Protein AF-A0A813IJ25-F1 (afdb_monomer_lite)

Sequence (208 aa):
DLLREAEMLPEKVEGEAGQATTTLLVCPHVEEWVDFDQFYIFFSEQLDAGNALVEQFGMKVVAFHPNYSLYGLSVQVGDRVAVAGPDGTTVPGTVIAEDAGINPEDGEPLIEVRFDDGEEFLVRYSSIMGSMQEGDERPNDGSSDSANLVSRAPRPTLHLLRIEDLDRAGAAGVLGAGPAVEAVLERNAERAAEIGFEGMEDILERCG

Secondary structure (DSSP, 8-state):
-HHHHHHHS-SSS-PPTT--SSEEEE-TT-SGGGSHHHHHHIIIIITGGGTTTHHHHSEEEEEEBTT----S--PPTT-EEEEE-TTS-EEEEEEEES---B-TTT--BEEEEEETTS-EEEEEGGGEEEE--TT-SS-B-STT-GGGGGGB-SS-EEEEEEHHHHHHHHHHTTTTSS--HHHHHHHHHHHHHHHHHHHHHHHHHHH-

pLDDT: mean 82.88, std 10.46, range [43.34, 96.56]

Radius of gyration: 19.41 Å; chains: 1; bounding box: 42×40×59 Å

Foldseek 3Di:
DVVVVLVQADLDPPDDVPGDNKDKDFDFPPPQQVDVLSVVCCCCQVCVVQCVCCPPRQKGKAKAAQQDFPQADPPDQQFWFWFQDPVRDTFIWGFHADAPDADPPRRAGWTWTQTPVRDIDTGGPSRTQATDDDPDPDHDSRSQQLLSVVRHDPGIMMMIDRNVVVVCQCCCCVVVNDNHPVVVSVVSSVVSNVCGPVNVVVVVVVVD

Structure (mmCIF, N/CA/C/O backbone):
data_AF-A0A813IJ25-F1
#
_entry.id   AF-A0A813IJ25-F1
#
loop_
_atom_site.group_PDB
_atom_site.id
_atom_site.type_symbol
_atom_site.label_atom_id
_atom_site.label_alt_id
_atom_site.label_comp_id
_atom_site.label_asym_id
_atom_site.label_entity_id
_atom_site.label_seq_id
_atom_site.pdbx_PDB_ins_code
_atom_site.Cartn_x
_atom_site.Cartn_y
_atom_site.Cartn_z
_atom_site.occupancy
_atom_site.B_iso_or_equiv
_atom_site.auth_seq_id
_atom_site.auth_comp_id
_atom_site.auth_asym_id
_atom_site.auth_atom_id
_atom_site.pdbx_PDB_model_num
ATOM 1 N N . ASP A 1 1 ? 10.426 -16.585 -6.057 1.00 84.06 1 ASP A N 1
ATOM 2 C CA . ASP A 1 1 ? 11.648 -16.158 -5.357 1.00 84.06 1 ASP A CA 1
ATOM 3 C C . ASP A 1 1 ? 11.874 -14.705 -5.733 1.00 84.06 1 ASP A C 1
ATOM 5 O O . ASP A 1 1 ? 12.069 -14.431 -6.909 1.00 84.06 1 ASP A O 1
ATOM 9 N N . LEU A 1 2 ? 11.709 -13.795 -4.773 1.00 88.94 2 LEU A N 1
ATOM 10 C CA . LEU A 1 2 ? 11.700 -12.349 -5.001 1.00 88.94 2 LEU A CA 1
ATOM 11 C C . LEU A 1 2 ? 13.057 -11.831 -5.502 1.00 88.94 2 LEU A C 1
ATOM 13 O O . LEU A 1 2 ? 13.101 -11.016 -6.419 1.00 88.94 2 LEU A O 1
ATOM 17 N N . LEU A 1 3 ? 14.157 -12.333 -4.931 1.00 91.81 3 LEU A N 1
ATOM 18 C CA . LEU A 1 3 ? 15.510 -11.884 -5.272 1.00 91.81 3 LEU A CA 1
ATOM 19 C C . LEU A 1 3 ? 15.872 -12.264 -6.703 1.00 91.81 3 LEU A C 1
ATOM 21 O O . LEU A 1 3 ? 16.361 -11.435 -7.462 1.00 91.81 3 LEU A O 1
ATOM 25 N N . ARG A 1 4 ? 15.537 -13.492 -7.103 1.00 93.06 4 ARG A N 1
ATOM 26 C CA . ARG A 1 4 ? 15.742 -13.954 -8.477 1.00 93.06 4 ARG A CA 1
ATOM 27 C C . ARG A 1 4 ? 15.025 -13.072 -9.501 1.00 93.06 4 ARG A C 1
ATOM 29 O O . ARG A 1 4 ? 15.549 -12.828 -10.581 1.00 93.06 4 ARG A O 1
ATOM 36 N N . GLU A 1 5 ? 13.817 -12.624 -9.185 1.00 93.50 5 GLU A N 1
ATOM 37 C CA . GLU A 1 5 ? 13.038 -11.745 -10.062 1.00 93.50 5 GLU A CA 1
ATOM 38 C C . GLU A 1 5 ? 13.680 -10.356 -10.166 1.00 93.50 5 GLU A C 1
ATOM 40 O O . GLU A 1 5 ? 13.769 -9.808 -11.263 1.00 93.50 5 GLU A O 1
ATOM 45 N N . ALA A 1 6 ? 14.227 -9.834 -9.064 1.00 93.75 6 ALA A N 1
ATOM 46 C CA . ALA A 1 6 ? 14.995 -8.592 -9.072 1.00 93.75 6 ALA A CA 1
ATOM 47 C C . ALA A 1 6 ? 16.285 -8.699 -9.910 1.00 93.75 6 ALA A C 1
ATOM 49 O O . ALA A 1 6 ? 16.587 -7.799 -10.693 1.00 93.75 6 ALA A O 1
ATOM 50 N N . GLU A 1 7 ? 17.011 -9.816 -9.802 1.00 93.75 7 GLU A N 1
ATOM 51 C CA . GLU A 1 7 ? 18.239 -10.092 -10.566 1.00 93.75 7 GLU A CA 1
ATOM 52 C C . GLU A 1 7 ? 18.009 -10.177 -12.084 1.00 93.75 7 GLU A C 1
ATOM 54 O O . GLU A 1 7 ? 18.915 -9.888 -12.864 1.00 93.75 7 GLU A O 1
ATOM 59 N N . MET A 1 8 ? 16.813 -10.586 -12.523 1.00 91.25 8 MET A N 1
ATOM 60 C CA . MET A 1 8 ? 16.487 -10.715 -13.949 1.00 91.25 8 MET A CA 1
ATOM 61 C C . MET A 1 8 ? 16.143 -9.380 -14.623 1.00 91.25 8 MET A C 1
ATOM 63 O O . MET A 1 8 ? 16.175 -9.295 -15.854 1.00 91.25 8 MET A O 1
ATOM 67 N N . LEU A 1 9 ? 15.801 -8.347 -13.851 1.00 91.62 9 LEU A N 1
ATOM 68 C CA . LEU A 1 9 ? 15.433 -7.041 -14.391 1.00 91.62 9 LEU A CA 1
ATOM 69 C C . LEU A 1 9 ? 16.682 -6.183 -14.674 1.00 91.62 9 LEU A C 1
ATOM 71 O O . LEU A 1 9 ? 17.629 -6.173 -13.887 1.00 91.62 9 LEU A O 1
ATOM 75 N N . PRO A 1 10 ? 16.685 -5.390 -15.760 1.00 87.69 10 PRO A N 1
ATOM 76 C CA . PRO A 1 10 ? 17.836 -4.575 -16.152 1.00 87.69 10 PRO A CA 1
ATOM 77 C C . PRO A 1 10 ? 18.141 -3.492 -15.119 1.00 87.69 10 PRO A C 1
ATOM 79 O O . PRO A 1 10 ? 17.229 -2.763 -14.747 1.00 87.69 10 PRO A O 1
ATOM 82 N N . GLU A 1 11 ? 19.403 -3.330 -14.706 1.00 82.75 11 GLU A N 1
ATOM 83 C CA . GLU A 1 11 ? 19.837 -2.347 -13.687 1.00 82.75 11 GLU A CA 1
ATOM 84 C C . GLU A 1 11 ? 19.397 -0.899 -13.966 1.00 82.75 11 GLU A C 1
ATOM 86 O O . GLU A 1 11 ? 19.300 -0.102 -13.038 1.00 82.75 11 GLU A O 1
ATOM 91 N N . LYS A 1 12 ? 19.128 -0.554 -15.230 1.00 76.19 12 LYS A N 1
ATOM 92 C CA . LYS A 1 12 ? 18.695 0.779 -15.656 1.00 76.19 12 LYS A CA 1
ATOM 93 C C . LYS A 1 12 ? 17.279 0.746 -16.207 1.00 76.19 12 LYS A C 1
ATOM 95 O O . LYS A 1 12 ? 16.862 -0.234 -16.820 1.00 76.19 12 LYS A O 1
ATOM 100 N N . VAL A 1 13 ? 16.590 1.874 -16.064 1.00 67.38 13 VAL A N 1
ATOM 101 C CA . VAL A 1 13 ? 15.245 2.088 -16.613 1.00 67.38 13 VAL A CA 1
ATOM 102 C C . VAL A 1 13 ? 15.206 1.995 -18.143 1.00 67.38 13 VAL A C 1
ATOM 104 O O . VAL A 1 13 ? 14.213 1.550 -18.714 1.00 67.38 13 VAL A O 1
ATOM 107 N N . GLU A 1 14 ? 16.280 2.396 -18.827 1.00 70.00 14 GLU A N 1
ATOM 108 C CA . GLU A 1 14 ? 16.394 2.280 -20.284 1.00 70.00 14 GLU A CA 1
ATOM 109 C C . GLU A 1 14 ? 16.690 0.826 -20.684 1.00 70.00 14 GLU A C 1
ATOM 111 O O . GLU A 1 14 ? 17.830 0.447 -20.953 1.00 70.00 14 GLU A O 1
ATOM 116 N N . GLY A 1 15 ? 15.645 -0.003 -20.674 1.00 66.31 15 GLY A N 1
ATOM 117 C CA . GLY A 1 15 ? 15.672 -1.354 -21.225 1.00 66.31 15 GLY A CA 1
ATOM 118 C C . GLY A 1 15 ? 15.580 -1.358 -22.752 1.00 66.31 15 GLY A C 1
ATOM 119 O O . GLY A 1 15 ? 15.129 -0.395 -23.381 1.00 66.31 15 GLY A O 1
ATOM 120 N N . GLU A 1 16 ? 15.979 -2.468 -23.369 1.00 77.25 16 GLU A N 1
ATOM 121 C CA . GLU A 1 16 ? 15.711 -2.685 -24.790 1.00 77.25 16 GLU A CA 1
ATOM 122 C C . GLU A 1 16 ? 14.197 -2.749 -25.048 1.00 77.25 16 GLU A C 1
ATOM 124 O O . GLU A 1 16 ? 13.409 -3.150 -24.188 1.00 77.25 16 GLU A O 1
ATOM 129 N N . ALA A 1 17 ? 13.758 -2.369 -26.249 1.00 78.00 17 ALA A N 1
ATOM 130 C CA . ALA A 1 17 ? 12.345 -2.449 -26.604 1.00 78.00 17 ALA A CA 1
ATOM 131 C C . ALA A 1 17 ? 11.825 -3.892 -26.439 1.00 78.00 17 ALA A C 1
ATOM 133 O O . ALA A 1 17 ? 12.308 -4.812 -27.096 1.00 78.00 17 ALA A O 1
ATOM 134 N N . GLY A 1 18 ? 10.820 -4.079 -25.578 1.00 80.25 18 GLY A N 1
ATOM 135 C CA . GLY A 1 18 ? 10.257 -5.394 -25.250 1.00 80.25 18 GLY A CA 1
ATOM 136 C C . GLY A 1 18 ? 10.888 -6.081 -24.034 1.00 80.25 18 GLY A C 1
ATOM 137 O O . GLY A 1 18 ? 10.416 -7.147 -23.643 1.00 80.25 18 GLY A O 1
ATOM 138 N N . GLN A 1 19 ? 11.904 -5.483 -23.411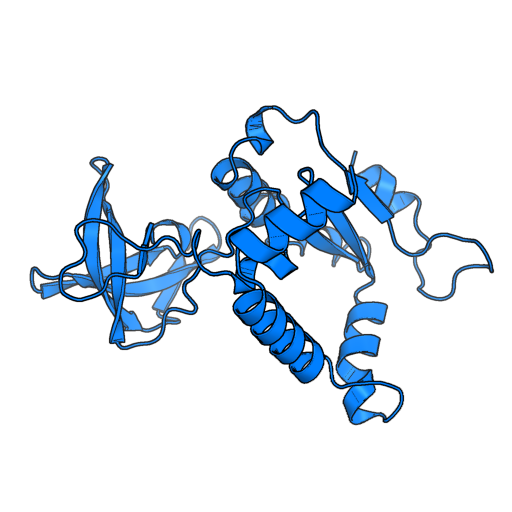 1.00 85.25 19 GLN A N 1
ATOM 139 C CA . GLN A 1 19 ? 12.446 -5.941 -22.137 1.00 85.25 19 GLN A CA 1
ATOM 140 C C . GLN A 1 19 ? 11.574 -5.446 -20.977 1.00 85.25 19 GLN A C 1
ATOM 142 O O . GLN A 1 19 ? 11.210 -4.273 -20.915 1.00 85.25 19 GLN A O 1
ATOM 147 N N . ALA A 1 20 ? 11.247 -6.340 -20.044 1.00 87.25 20 ALA A N 1
ATOM 148 C CA . ALA A 1 20 ? 10.555 -5.959 -18.819 1.00 87.25 20 ALA A CA 1
ATOM 149 C C . ALA A 1 20 ? 11.493 -5.148 -17.910 1.00 87.25 20 ALA A C 1
ATOM 151 O O . ALA A 1 20 ? 12.616 -5.573 -17.641 1.00 87.25 20 ALA A O 1
ATOM 152 N N . THR A 1 21 ? 11.029 -3.992 -17.437 1.00 88.94 21 THR A N 1
ATOM 153 C CA . THR A 1 21 ? 11.741 -3.130 -16.472 1.00 88.94 21 THR A CA 1
ATOM 154 C C . THR A 1 21 ? 11.137 -3.195 -15.068 1.00 88.94 21 THR A C 1
ATOM 156 O O . THR A 1 21 ? 11.767 -2.764 -14.104 1.00 88.94 21 THR A O 1
ATOM 159 N N . THR A 1 22 ? 9.946 -3.784 -14.949 1.00 92.81 22 THR A N 1
ATOM 160 C CA . THR A 1 22 ? 9.232 -4.070 -13.703 1.00 92.81 22 THR A CA 1
ATOM 161 C C . THR A 1 22 ? 8.701 -5.501 -13.750 1.00 92.81 22 THR A C 1
ATOM 163 O O . THR A 1 22 ? 8.596 -6.102 -14.823 1.00 92.81 22 THR A O 1
ATOM 166 N N . THR A 1 23 ? 8.365 -6.069 -12.594 1.00 94.25 23 THR A N 1
ATOM 167 C CA . THR A 1 23 ? 7.724 -7.389 -12.528 1.00 94.25 23 THR A CA 1
ATOM 168 C C . THR A 1 23 ? 6.699 -7.438 -11.409 1.00 94.25 23 THR A C 1
ATOM 170 O O . THR A 1 23 ? 6.855 -6.785 -10.376 1.00 94.25 23 THR A O 1
ATOM 173 N N . LEU A 1 24 ? 5.643 -8.216 -11.628 1.00 94.56 24 LEU A N 1
ATOM 174 C CA . LEU A 1 24 ? 4.552 -8.410 -10.687 1.00 94.56 24 LEU A CA 1
ATOM 175 C C . LEU A 1 24 ? 4.483 -9.891 -10.318 1.00 94.56 24 LEU A C 1
ATOM 177 O O . LEU A 1 24 ? 4.300 -10.757 -11.173 1.00 94.56 24 LEU A O 1
ATOM 181 N N . LEU A 1 25 ? 4.626 -10.170 -9.027 1.00 95.19 25 LEU A N 1
ATOM 182 C CA . LEU A 1 25 ? 4.633 -11.506 -8.455 1.00 95.19 25 LEU A CA 1
ATOM 183 C C . LEU A 1 25 ? 3.314 -11.750 -7.742 1.00 95.19 25 LEU A C 1
ATOM 185 O O . LEU A 1 25 ? 3.053 -11.171 -6.691 1.00 95.19 25 LEU A O 1
ATOM 189 N N . VAL A 1 26 ? 2.490 -12.617 -8.326 1.00 95.62 26 VAL A N 1
ATOM 190 C CA . VAL A 1 26 ? 1.242 -13.075 -7.713 1.00 95.62 26 VAL A CA 1
ATOM 191 C C . VAL A 1 26 ? 1.548 -14.300 -6.857 1.00 95.62 26 VAL A C 1
ATOM 193 O O . VAL A 1 26 ? 2.076 -15.295 -7.357 1.00 95.62 26 VAL A O 1
ATOM 196 N N . CYS A 1 27 ? 1.178 -14.252 -5.581 1.00 94.69 27 CYS A N 1
ATOM 197 C CA . CYS A 1 27 ? 1.523 -15.257 -4.578 1.00 94.69 27 CYS A CA 1
ATOM 198 C C . CYS A 1 27 ? 0.267 -15.957 -4.022 1.00 94.69 27 CYS A C 1
ATOM 200 O O . CYS A 1 27 ? -0.033 -15.843 -2.837 1.00 94.69 27 CYS A O 1
ATOM 202 N N . PRO A 1 28 ? -0.497 -16.709 -4.843 1.00 93.75 28 PRO A N 1
ATOM 203 C CA . PRO A 1 28 ? -1.775 -17.294 -4.427 1.00 93.75 28 PRO A CA 1
ATOM 204 C C . PRO A 1 28 ? -1.641 -18.534 -3.530 1.00 93.75 28 PRO A C 1
ATOM 206 O O . PRO A 1 28 ? -2.661 -19.076 -3.107 1.00 93.75 28 PRO A O 1
ATOM 209 N N . HIS A 1 29 ? -0.417 -19.023 -3.318 1.00 93.69 29 HIS A N 1
ATOM 210 C CA . HIS A 1 29 ? -0.121 -20.302 -2.663 1.00 93.69 29 HIS A CA 1
ATOM 211 C C . HIS A 1 29 ? 0.747 -20.160 -1.409 1.00 93.69 29 HIS A C 1
ATOM 213 O O . HIS A 1 29 ? 1.232 -21.166 -0.902 1.00 93.69 29 HIS A O 1
ATOM 219 N N . VAL A 1 30 ? 0.960 -18.934 -0.927 1.00 93.81 30 VAL A N 1
ATOM 220 C CA . VAL A 1 30 ? 1.539 -18.714 0.401 1.00 93.81 30 VAL A CA 1
ATOM 221 C C . VAL A 1 30 ? 0.376 -18.770 1.385 1.00 93.81 30 VAL A C 1
ATOM 223 O O . VAL A 1 30 ? -0.479 -17.887 1.368 1.00 93.81 30 VAL A O 1
ATOM 226 N N . GLU A 1 31 ? 0.279 -19.862 2.142 1.00 91.94 31 GLU A N 1
ATOM 227 C CA . GLU A 1 31 ? -0.884 -20.170 2.986 1.00 91.94 31 GLU A CA 1
ATOM 228 C C . GLU A 1 31 ? -1.065 -19.120 4.088 1.00 91.94 31 GLU A C 1
ATOM 230 O O . GLU A 1 31 ? -2.181 -18.679 4.353 1.00 91.94 31 GLU A O 1
ATOM 235 N N . GLU A 1 32 ? 0.044 -18.644 4.646 1.00 87.88 32 GLU A N 1
ATOM 236 C CA . GLU A 1 32 ? 0.090 -17.610 5.675 1.00 87.88 32 GLU A CA 1
ATOM 237 C C . GLU A 1 32 ? -0.453 -16.270 5.166 1.00 87.88 32 GLU A C 1
ATOM 239 O O . GLU A 1 32 ? -1.071 -15.531 5.920 1.00 87.88 32 GLU A O 1
ATOM 244 N N . TRP A 1 33 ? -0.285 -15.970 3.875 1.00 91.88 33 TRP A N 1
ATOM 245 C CA . TRP A 1 33 ? -0.728 -14.710 3.266 1.00 91.88 33 TRP A CA 1
ATOM 246 C C . TRP A 1 33 ? -2.201 -14.723 2.855 1.00 91.88 33 TRP A C 1
ATOM 248 O O . TRP A 1 33 ? -2.639 -13.850 2.114 1.00 91.88 33 TRP A O 1
ATOM 258 N N . VAL A 1 34 ? -2.976 -15.725 3.274 1.00 87.81 34 VAL A N 1
ATOM 259 C CA . VAL A 1 34 ? -4.442 -15.611 3.268 1.00 87.81 34 VAL A CA 1
ATOM 260 C C . VAL A 1 34 ? -4.889 -14.612 4.340 1.00 87.81 34 VAL A C 1
ATOM 262 O O . VAL A 1 34 ? -5.865 -13.885 4.140 1.00 87.81 34 VAL A O 1
ATOM 265 N N . ASP A 1 35 ? -4.160 -14.573 5.456 1.00 80.88 35 ASP A N 1
ATOM 266 C CA . ASP A 1 35 ? -4.318 -13.582 6.509 1.00 80.88 35 ASP A CA 1
ATOM 267 C C . ASP A 1 35 ? -3.555 -12.303 6.129 1.00 80.88 35 ASP A C 1
ATOM 269 O O . ASP A 1 35 ? -2.362 -12.334 5.804 1.00 80.88 35 ASP A O 1
ATOM 273 N N . PHE A 1 36 ? -4.262 -11.172 6.149 1.00 82.38 36 PHE A N 1
ATOM 274 C CA . PHE A 1 36 ? -3.669 -9.888 5.806 1.00 82.38 36 PHE A CA 1
ATOM 275 C C . PHE A 1 36 ? -2.610 -9.460 6.820 1.00 82.38 36 PHE A C 1
ATOM 277 O O . PHE A 1 36 ? -1.577 -8.942 6.403 1.00 82.38 36 PHE A O 1
ATOM 284 N N . ASP A 1 37 ? -2.816 -9.715 8.112 1.00 77.81 37 ASP A N 1
ATOM 285 C CA . ASP A 1 37 ? -1.894 -9.263 9.155 1.00 77.81 37 ASP A CA 1
ATOM 286 C C . ASP A 1 37 ? -0.542 -9.971 9.003 1.00 77.81 37 ASP A C 1
ATOM 288 O O . ASP A 1 37 ? 0.516 -9.348 9.057 1.00 77.81 37 ASP A O 1
ATOM 292 N N . GLN A 1 38 ? -0.566 -11.270 8.695 1.00 80.19 38 GLN A N 1
ATOM 293 C CA . GLN A 1 38 ? 0.644 -12.050 8.417 1.00 80.19 38 GLN A CA 1
ATOM 294 C C . GLN A 1 38 ? 1.360 -11.579 7.146 1.00 80.19 38 GLN A C 1
ATOM 296 O O . GLN A 1 38 ? 2.590 -11.487 7.113 1.00 80.19 38 GLN A O 1
ATOM 301 N N . PHE A 1 39 ? 0.603 -11.262 6.091 1.00 86.06 39 PHE A N 1
ATOM 302 C CA . PHE A 1 39 ? 1.164 -10.672 4.877 1.00 86.06 39 PHE A CA 1
ATOM 303 C C . PHE A 1 39 ? 1.796 -9.301 5.152 1.00 86.06 39 PHE A C 1
ATOM 305 O O . PHE A 1 39 ? 2.889 -9.015 4.659 1.00 86.06 39 PHE A O 1
ATOM 312 N N . TYR A 1 40 ? 1.123 -8.463 5.941 1.00 81.38 40 TYR A N 1
ATOM 313 C CA . TYR A 1 40 ? 1.582 -7.125 6.276 1.00 81.38 40 TYR A CA 1
ATOM 314 C C . TYR A 1 40 ? 2.843 -7.164 7.135 1.00 81.38 40 TYR A C 1
ATOM 316 O O . TYR A 1 40 ? 3.798 -6.494 6.768 1.00 81.38 40 TYR A O 1
ATOM 324 N N . ILE A 1 41 ? 2.901 -8.007 8.174 1.00 78.12 41 ILE A N 1
ATOM 325 C CA . ILE A 1 41 ? 4.109 -8.230 8.993 1.00 78.12 41 ILE A CA 1
ATOM 326 C C . ILE A 1 41 ? 5.295 -8.612 8.104 1.00 78.12 41 ILE A C 1
ATOM 328 O O . ILE A 1 41 ? 6.375 -8.032 8.203 1.00 78.12 41 ILE A O 1
ATOM 332 N N . PHE A 1 42 ? 5.098 -9.551 7.173 1.00 86.81 42 PHE A N 1
ATOM 333 C CA . PHE A 1 42 ? 6.142 -9.901 6.213 1.00 86.81 42 PHE A CA 1
ATOM 334 C C . PHE A 1 42 ? 6.571 -8.690 5.369 1.00 86.81 42 PHE A C 1
ATOM 336 O O . PHE A 1 42 ? 7.764 -8.452 5.185 1.00 86.81 42 PHE A O 1
ATOM 343 N N . PHE A 1 43 ? 5.618 -7.920 4.844 1.00 85.69 43 PHE A N 1
ATOM 344 C CA . PHE A 1 43 ? 5.919 -6.748 4.028 1.00 85.69 43 PHE A CA 1
ATOM 345 C C . PHE A 1 43 ? 6.632 -5.638 4.819 1.00 85.69 43 PHE A C 1
ATOM 347 O O . PHE A 1 43 ? 7.586 -5.048 4.315 1.00 85.69 43 PHE A O 1
ATOM 354 N N . SER A 1 44 ? 6.197 -5.347 6.043 1.00 76.88 44 SER A N 1
ATOM 355 C CA . SER A 1 44 ? 6.769 -4.292 6.874 1.00 76.88 44 SER A CA 1
ATOM 356 C C . SER A 1 44 ? 8.139 -4.685 7.410 1.00 76.88 44 SER A C 1
ATOM 358 O O . SER A 1 44 ? 9.077 -3.914 7.255 1.00 76.88 44 SER A O 1
ATOM 360 N N . GLU A 1 45 ? 8.279 -5.882 7.978 1.00 80.50 45 GLU A N 1
ATOM 361 C CA . GLU A 1 45 ? 9.510 -6.298 8.656 1.00 80.50 45 GLU A CA 1
ATOM 362 C C . GLU A 1 45 ? 10.534 -6.872 7.675 1.00 80.50 45 GLU A C 1
ATOM 364 O O . GLU A 1 45 ? 11.678 -6.429 7.623 1.00 80.50 45 GLU A O 1
ATOM 369 N N . GLN A 1 46 ? 10.132 -7.845 6.854 1.00 86.25 46 GLN A N 1
ATOM 370 C CA . GLN A 1 46 ? 11.083 -8.580 6.011 1.00 86.25 46 GLN A CA 1
ATOM 371 C C . GLN A 1 46 ? 11.411 -7.846 4.717 1.00 86.25 46 GLN A C 1
ATOM 373 O O . GLN A 1 46 ? 12.493 -8.034 4.158 1.00 86.25 46 GLN A O 1
ATOM 378 N N . LEU A 1 47 ? 10.477 -7.034 4.218 1.00 86.94 47 LEU A N 1
ATOM 379 C CA . LEU A 1 47 ? 10.706 -6.194 3.047 1.00 86.94 47 LEU A CA 1
ATOM 380 C C . LEU A 1 47 ? 10.991 -4.734 3.404 1.00 86.94 47 LEU A C 1
ATOM 382 O O . LEU A 1 47 ? 11.101 -3.931 2.478 1.00 86.94 47 LEU A O 1
ATOM 386 N N . ASP A 1 48 ? 11.149 -4.401 4.689 1.00 80.75 48 ASP A N 1
ATOM 387 C CA . ASP A 1 48 ? 11.418 -3.041 5.177 1.00 80.75 48 ASP A CA 1
ATOM 388 C C . ASP A 1 48 ? 10.432 -2.018 4.587 1.00 80.75 48 ASP A C 1
ATOM 390 O O . ASP A 1 48 ? 10.802 -1.075 3.882 1.00 80.75 48 ASP A O 1
ATOM 394 N N . ALA A 1 49 ? 9.135 -2.306 4.733 1.00 78.62 49 ALA A N 1
ATOM 395 C CA . ALA A 1 49 ? 8.035 -1.559 4.113 1.00 78.62 49 ALA A CA 1
ATOM 396 C C . ALA A 1 49 ? 8.233 -1.308 2.598 1.00 78.62 49 ALA A C 1
ATOM 398 O O . ALA A 1 49 ? 7.862 -0.267 2.042 1.00 78.62 49 ALA A O 1
ATOM 399 N N . GLY A 1 50 ? 8.845 -2.280 1.920 1.00 84.75 50 GLY A N 1
ATOM 400 C CA . GLY A 1 50 ? 9.156 -2.257 0.497 1.00 84.75 50 GLY A CA 1
ATOM 401 C C . GLY A 1 50 ? 10.552 -1.746 0.127 1.00 84.75 50 GLY A C 1
ATOM 402 O O . GLY A 1 50 ? 10.868 -1.712 -1.065 1.00 84.75 50 GLY A O 1
ATOM 403 N N . ASN A 1 51 ? 11.391 -1.361 1.090 1.00 86.88 51 ASN A N 1
ATOM 404 C CA . ASN A 1 51 ? 12.721 -0.806 0.838 1.00 86.88 51 ASN A CA 1
ATOM 405 C C . ASN A 1 51 ? 13.853 -1.848 0.789 1.00 86.88 51 ASN A C 1
ATOM 407 O O . ASN A 1 51 ? 14.959 -1.513 0.370 1.00 86.88 51 ASN A O 1
ATOM 411 N N . ALA A 1 52 ? 13.599 -3.119 1.111 1.00 89.88 52 ALA A N 1
ATOM 412 C CA . ALA A 1 52 ? 14.647 -4.146 1.201 1.00 89.88 52 ALA A CA 1
ATOM 413 C C . ALA A 1 52 ? 15.484 -4.356 -0.083 1.00 89.88 52 ALA A C 1
ATOM 415 O O . ALA A 1 52 ? 16.587 -4.893 -0.020 1.00 89.88 52 ALA A O 1
ATOM 416 N N . LEU A 1 53 ? 14.986 -3.946 -1.258 1.00 94.69 53 LEU A N 1
ATOM 417 C CA . LEU A 1 53 ? 15.698 -4.054 -2.543 1.00 94.69 53 LEU A CA 1
ATOM 418 C C . LEU A 1 53 ? 16.268 -2.717 -3.048 1.00 94.69 53 LEU A C 1
ATOM 420 O O . LEU A 1 53 ? 16.846 -2.664 -4.138 1.00 94.69 53 LEU A O 1
ATOM 424 N N . VAL A 1 54 ? 16.125 -1.638 -2.276 1.00 92.50 54 VAL A N 1
ATOM 425 C CA . VAL A 1 54 ? 16.526 -0.281 -2.670 1.00 92.50 54 VAL A CA 1
ATOM 426 C C . VAL A 1 54 ? 18.037 -0.191 -2.828 1.00 92.50 54 VAL A C 1
ATOM 428 O O . VAL A 1 54 ? 18.513 0.226 -3.878 1.00 92.50 54 VAL A O 1
ATOM 431 N N . GLU A 1 55 ? 18.804 -0.608 -1.822 1.00 92.00 55 GLU A N 1
ATOM 432 C CA . GLU A 1 55 ? 20.260 -0.432 -1.840 1.00 92.00 55 GLU A CA 1
ATOM 433 C C . GLU A 1 55 ? 20.941 -1.317 -2.887 1.00 92.00 55 GLU A C 1
ATOM 435 O O . GLU A 1 55 ? 21.829 -0.866 -3.608 1.00 92.00 55 GLU A O 1
ATOM 440 N N . GLN A 1 56 ? 20.519 -2.580 -2.980 1.00 94.06 56 GLN A N 1
ATOM 441 C CA . GLN A 1 56 ? 21.162 -3.555 -3.857 1.00 94.06 56 GLN A CA 1
ATOM 442 C C . GLN A 1 56 ? 20.700 -3.432 -5.311 1.00 94.06 56 GLN A C 1
ATOM 444 O O . GLN A 1 56 ? 21.507 -3.596 -6.224 1.00 94.06 56 GLN A O 1
ATOM 449 N N . PHE A 1 57 ? 19.411 -3.173 -5.534 1.00 94.12 57 PHE A N 1
ATOM 450 C CA . PHE A 1 57 ? 18.823 -3.206 -6.869 1.00 94.12 57 PHE A CA 1
ATOM 451 C C . PHE A 1 57 ? 18.231 -1.864 -7.297 1.00 94.12 57 PHE A C 1
ATOM 453 O O . PHE A 1 57 ? 17.820 -1.752 -8.441 1.00 94.12 57 PHE A O 1
ATOM 460 N N . GLY A 1 58 ? 18.143 -0.834 -6.454 1.00 93.25 58 GLY A N 1
ATOM 461 C CA . GLY A 1 58 ? 17.442 0.405 -6.820 1.00 93.25 58 GLY A CA 1
ATOM 462 C C . GLY A 1 58 ? 15.949 0.178 -7.080 1.00 93.25 58 GLY A C 1
ATOM 463 O O . GLY A 1 58 ? 15.347 0.850 -7.925 1.00 93.25 58 GLY A O 1
ATOM 464 N N . MET A 1 59 ? 15.357 -0.816 -6.411 1.00 95.06 59 MET A N 1
ATOM 465 C CA . MET A 1 59 ? 13.952 -1.180 -6.564 1.00 95.06 59 MET A CA 1
ATOM 466 C C . MET A 1 59 ? 13.181 -1.007 -5.266 1.00 95.06 59 MET A C 1
ATOM 468 O O . MET A 1 59 ? 13.641 -1.413 -4.203 1.00 95.06 59 MET A O 1
ATOM 472 N N . LYS A 1 60 ? 11.959 -0.499 -5.389 1.00 93.31 60 LYS A N 1
ATOM 473 C CA . LYS A 1 60 ? 10.954 -0.521 -4.336 1.00 93.31 60 LYS A CA 1
ATOM 474 C C . LYS A 1 60 ? 9.970 -1.656 -4.588 1.00 93.31 60 LYS A C 1
ATOM 476 O O . LYS A 1 60 ? 9.526 -1.857 -5.721 1.00 93.31 60 LYS A O 1
ATOM 481 N N . VAL A 1 61 ? 9.611 -2.377 -3.533 1.00 93.25 61 VAL A N 1
ATOM 482 C CA . VAL A 1 61 ? 8.538 -3.371 -3.567 1.00 93.25 61 VAL A CA 1
ATOM 483 C C . VAL A 1 61 ? 7.236 -2.701 -3.138 1.00 93.25 61 VAL A C 1
ATOM 485 O O . VAL A 1 61 ? 7.154 -2.115 -2.064 1.00 93.25 61 VAL A O 1
ATOM 488 N N . VAL A 1 62 ? 6.210 -2.790 -3.976 1.00 92.19 62 VAL A N 1
ATOM 489 C CA . VAL A 1 62 ? 4.848 -2.335 -3.674 1.00 92.19 62 VAL A CA 1
ATOM 490 C C . VAL A 1 62 ? 3.958 -3.554 -3.485 1.00 92.19 62 VAL A C 1
ATOM 492 O O . VAL A 1 62 ? 3.995 -4.475 -4.297 1.00 92.19 62 VAL A O 1
ATOM 495 N N . ALA A 1 63 ? 3.164 -3.571 -2.421 1.00 91.19 63 ALA A N 1
ATOM 496 C CA . ALA A 1 63 ? 2.351 -4.718 -2.042 1.00 91.19 63 ALA A CA 1
ATOM 497 C C . ALA A 1 63 ? 0.852 -4.467 -2.243 1.00 91.19 63 ALA A C 1
ATOM 499 O O . ALA A 1 63 ? 0.364 -3.367 -2.004 1.00 91.19 63 ALA A O 1
ATOM 500 N N . PHE A 1 64 ? 0.132 -5.518 -2.635 1.00 93.38 64 PHE A N 1
ATOM 501 C CA . PHE A 1 64 ? -1.323 -5.553 -2.761 1.00 93.38 64 PHE A CA 1
ATOM 502 C C . PHE A 1 64 ? -1.859 -6.850 -2.153 1.00 93.38 64 PHE A C 1
ATOM 504 O O . PHE A 1 64 ? -1.207 -7.895 -2.219 1.00 93.38 64 PHE A O 1
ATOM 511 N N . HIS A 1 65 ? -3.068 -6.807 -1.603 1.00 92.06 65 HIS A N 1
ATOM 512 C CA . HIS A 1 65 ? -3.695 -7.955 -0.944 1.00 92.06 65 HIS A CA 1
ATOM 513 C C . HIS A 1 65 ? -5.222 -7.953 -1.162 1.00 92.06 65 HIS A C 1
ATOM 515 O O . HIS A 1 65 ? -5.798 -6.874 -1.286 1.00 92.06 65 HIS A O 1
ATOM 521 N N . PRO A 1 66 ? -5.927 -9.103 -1.198 1.00 88.88 66 PRO A N 1
ATOM 522 C CA . PRO A 1 66 ? -7.392 -9.125 -1.328 1.00 88.88 66 PRO A CA 1
ATOM 523 C C . PRO A 1 66 ? -8.103 -8.353 -0.223 1.00 88.88 66 PRO A C 1
ATOM 525 O O . PRO A 1 66 ? -9.051 -7.617 -0.473 1.00 88.88 66 PRO A O 1
ATOM 528 N N . ASN A 1 67 ? -7.573 -8.477 0.988 1.00 83.56 67 ASN A N 1
ATOM 529 C CA . ASN A 1 67 ? -8.044 -7.782 2.176 1.00 83.56 67 ASN A CA 1
ATOM 530 C C . ASN A 1 67 ? -7.102 -6.633 2.534 1.00 83.56 67 ASN A C 1
ATOM 532 O O . ASN A 1 67 ? -6.905 -6.380 3.714 1.00 83.56 67 ASN A O 1
ATOM 536 N N . TYR A 1 68 ? -6.440 -6.012 1.545 1.00 82.00 68 TYR A N 1
ATOM 537 C CA . TYR A 1 68 ? -5.556 -4.889 1.834 1.00 82.00 68 TYR A CA 1
ATOM 538 C C . TYR A 1 68 ? -6.358 -3.840 2.592 1.00 82.00 68 TYR A C 1
ATOM 540 O O . TYR A 1 68 ? -7.362 -3.315 2.094 1.00 82.00 68 TYR A O 1
ATOM 548 N N . SER A 1 69 ? -5.906 -3.607 3.808 1.00 72.06 69 SER A N 1
ATOM 549 C CA . SER A 1 69 ? -6.255 -2.479 4.629 1.00 72.06 69 SER A CA 1
ATOM 550 C C . SER A 1 69 ? -4.905 -1.852 4.883 1.00 72.06 69 SER A C 1
ATOM 552 O O . SER A 1 69 ? -4.100 -2.421 5.614 1.00 72.06 69 SER A O 1
ATOM 554 N N . LEU A 1 70 ? -4.590 -0.703 4.273 1.00 60.75 70 LEU A N 1
ATOM 555 C CA . LEU A 1 70 ? -3.605 0.127 4.959 1.00 60.75 70 LEU A CA 1
ATOM 556 C C . LEU A 1 70 ? -4.180 0.214 6.377 1.00 60.75 70 LEU A C 1
ATOM 558 O O . LEU A 1 70 ? -5.393 0.419 6.482 1.00 60.75 70 LEU A O 1
ATOM 562 N N . TYR A 1 71 ? -3.405 0.002 7.437 1.00 48.22 71 TYR A N 1
ATOM 563 C CA . TYR A 1 71 ? -3.867 0.336 8.783 1.00 48.22 71 TYR A CA 1
ATOM 564 C C . TYR A 1 71 ? -4.091 1.859 8.841 1.00 48.22 71 TYR A C 1
ATOM 566 O O . TYR A 1 71 ? -3.335 2.556 9.489 1.00 48.22 71 TYR A O 1
ATOM 574 N N . GLY A 1 72 ? -4.953 2.446 7.999 1.00 43.34 72 GLY A N 1
ATOM 575 C CA . GLY A 1 72 ? -6.270 2.961 8.358 1.00 43.34 72 GLY A CA 1
ATOM 576 C C . GLY A 1 72 ? -6.257 4.143 9.292 1.00 43.34 72 GLY A C 1
ATOM 577 O O . GLY A 1 72 ? -7.298 4.615 9.724 1.00 43.34 72 GLY A O 1
ATOM 578 N N . LEU A 1 73 ? -5.069 4.589 9.630 1.00 49.62 73 LEU A N 1
ATOM 579 C CA . LEU A 1 73 ? -4.792 5.563 10.626 1.00 49.62 73 LEU A CA 1
ATOM 580 C C . LEU A 1 73 ? -3.578 6.308 10.120 1.00 49.62 73 LEU A C 1
ATOM 582 O O . LEU A 1 73 ? -2.470 6.171 10.627 1.00 49.62 73 LEU A O 1
ATOM 586 N N . SER A 1 74 ? -3.782 7.211 9.168 1.00 54.06 74 SER A N 1
ATOM 587 C CA . SER A 1 74 ? -3.092 8.486 9.341 1.00 54.06 74 SER A CA 1
ATOM 588 C C . SER A 1 74 ? -3.575 9.045 10.683 1.00 54.06 74 SER A C 1
ATOM 590 O O . SER A 1 74 ? -4.539 9.803 10.719 1.00 54.06 74 SER A O 1
ATOM 592 N N . VAL A 1 75 ? -3.008 8.539 11.779 1.00 67.31 75 VAL A N 1
ATOM 593 C CA . VAL A 1 75 ? -3.361 8.937 13.127 1.00 67.31 75 VAL A CA 1
ATOM 594 C C . VAL A 1 75 ? -2.824 10.326 13.282 1.00 67.31 75 VAL A C 1
ATOM 596 O O . VAL A 1 75 ? -1.628 10.552 13.128 1.00 67.31 75 VAL A O 1
ATOM 599 N N . GLN A 1 76 ? -3.735 11.242 13.534 1.00 78.75 76 GLN A N 1
ATOM 600 C CA . GLN A 1 76 ? -3.421 12.617 13.824 1.00 78.75 76 GLN A CA 1
ATOM 601 C C . GLN A 1 76 ? -3.484 12.831 15.325 1.00 78.75 76 GLN A C 1
ATOM 603 O O . GLN A 1 76 ? -4.224 12.156 16.047 1.00 78.75 76 GLN A O 1
ATOM 608 N N . VAL A 1 77 ? -2.731 13.810 15.815 1.00 87.12 77 VAL A N 1
ATOM 609 C CA . VAL A 1 77 ? -2.926 14.294 17.183 1.00 87.12 77 VAL A CA 1
ATOM 610 C C . VAL A 1 77 ? -4.403 14.651 17.395 1.00 87.12 77 VAL A C 1
ATOM 612 O O . VAL A 1 77 ? -4.957 15.515 16.716 1.00 87.12 77 VAL A O 1
ATOM 615 N N . GLY A 1 78 ? -5.027 14.009 18.381 1.00 85.75 78 GLY A N 1
ATOM 616 C CA . GLY A 1 78 ? -6.447 14.132 18.704 1.00 85.75 78 GLY A CA 1
ATOM 617 C C . GLY A 1 78 ? -7.300 12.934 18.286 1.00 85.75 78 GLY A C 1
ATOM 618 O O . GLY A 1 78 ? -8.427 12.823 18.770 1.00 85.75 78 GLY A O 1
ATOM 619 N N . ASP A 1 79 ? -6.782 12.024 17.459 1.00 85.75 79 ASP A N 1
ATOM 620 C CA . ASP A 1 79 ? -7.525 10.839 17.041 1.00 85.75 79 ASP A CA 1
ATOM 621 C C . ASP A 1 79 ? -7.730 9.867 18.199 1.00 85.75 79 ASP A C 1
ATOM 623 O O . ASP A 1 79 ? -6.834 9.606 19.005 1.00 85.75 79 ASP A O 1
ATOM 627 N N . ARG A 1 80 ? -8.930 9.294 18.259 1.00 88.62 80 ARG A N 1
ATOM 628 C CA . ARG A 1 80 ? -9.277 8.213 19.180 1.00 88.62 80 ARG A CA 1
ATOM 629 C C . ARG A 1 80 ? -8.902 6.887 18.532 1.00 88.62 80 ARG A C 1
ATOM 631 O O . ARG A 1 80 ? -9.339 6.590 17.423 1.00 88.62 80 ARG A O 1
ATOM 638 N N . VAL A 1 81 ? -8.110 6.087 19.233 1.00 86.44 81 VAL A N 1
ATOM 639 C CA . VAL A 1 81 ? -7.563 4.819 18.749 1.00 86.44 81 VAL A CA 1
ATOM 640 C C . VAL A 1 81 ? -7.764 3.704 19.753 1.00 86.44 81 VAL A C 1
ATOM 642 O O . VAL A 1 81 ? -7.964 3.926 20.946 1.00 86.44 81 VAL A O 1
ATOM 645 N N . ALA A 1 82 ? -7.690 2.485 19.250 1.00 86.62 82 ALA A N 1
ATOM 646 C CA . ALA A 1 82 ? -7.784 1.265 20.016 1.00 86.62 82 ALA A CA 1
ATOM 647 C C . ALA A 1 82 ? -6.439 0.551 19.995 1.00 86.62 82 ALA A C 1
ATOM 649 O O . ALA A 1 82 ? -5.964 0.196 18.925 1.00 86.62 82 ALA A O 1
ATOM 650 N N . VAL A 1 83 ? -5.821 0.331 21.150 1.00 85.81 83 VAL A N 1
ATOM 651 C CA . VAL A 1 83 ? -4.482 -0.262 21.241 1.00 85.81 83 VAL A CA 1
ATOM 652 C C . VAL A 1 83 ? -4.569 -1.674 21.810 1.00 85.81 83 VAL A C 1
ATOM 654 O O . VAL A 1 83 ? -5.283 -1.915 22.784 1.00 85.81 83 VAL A O 1
ATOM 657 N N . ALA A 1 84 ? -3.847 -2.619 21.215 1.00 82.44 84 ALA A N 1
ATOM 658 C CA . ALA A 1 84 ? -3.689 -3.965 21.740 1.00 82.44 84 ALA A CA 1
ATOM 659 C C . ALA A 1 84 ? -2.876 -3.941 23.046 1.00 82.44 84 ALA 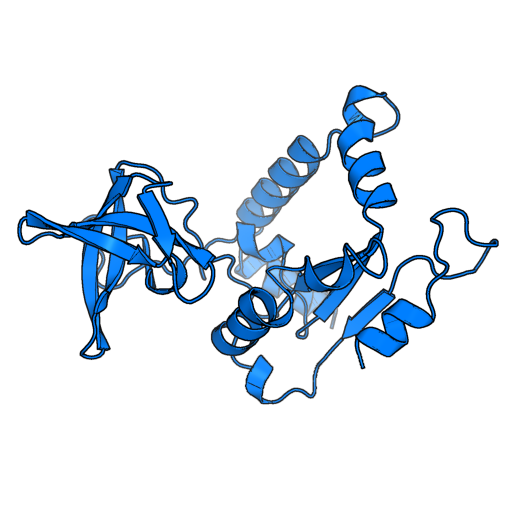A C 1
ATOM 661 O O . ALA A 1 84 ? -1.715 -3.539 23.076 1.00 82.44 84 ALA A O 1
ATOM 662 N N . GLY A 1 85 ? -3.498 -4.378 24.136 1.00 77.88 85 GLY A N 1
ATOM 663 C CA . GLY A 1 85 ? -2.857 -4.584 25.427 1.00 77.88 85 GLY A CA 1
ATOM 664 C C . GLY A 1 85 ? -2.183 -5.960 25.533 1.00 77.88 85 GLY A C 1
ATOM 665 O O . GLY A 1 85 ? -2.527 -6.886 24.794 1.00 77.88 85 GLY A O 1
ATOM 666 N N . PRO A 1 86 ? -1.262 -6.135 26.496 1.00 68.88 86 PRO A N 1
ATOM 667 C CA . PRO A 1 86 ? -0.468 -7.359 26.656 1.00 68.88 86 PRO A CA 1
ATOM 668 C C . PRO A 1 86 ? -1.300 -8.616 26.965 1.00 68.88 86 PRO A C 1
ATOM 670 O O . PRO A 1 86 ? -0.869 -9.725 26.660 1.00 68.88 86 PRO A O 1
ATOM 673 N N . ASP A 1 87 ? -2.506 -8.451 27.514 1.00 74.06 87 ASP A N 1
ATOM 674 C CA . ASP A 1 87 ? -3.421 -9.550 27.845 1.00 74.06 87 ASP A CA 1
ATOM 675 C C . ASP A 1 87 ? -4.413 -9.872 26.704 1.00 74.06 87 ASP A C 1
ATOM 677 O O . ASP A 1 87 ? -5.409 -10.568 26.909 1.00 74.06 87 ASP A O 1
ATOM 681 N N . GLY A 1 88 ? -4.175 -9.342 25.497 1.00 65.31 88 GLY A N 1
ATOM 682 C CA . GLY A 1 88 ? -5.051 -9.508 24.330 1.00 65.31 88 GLY A CA 1
ATOM 683 C C . GLY A 1 88 ? -6.333 -8.668 24.383 1.00 65.31 88 GLY A C 1
ATOM 684 O O . GLY A 1 88 ? -7.220 -8.830 23.548 1.00 65.31 88 GLY A O 1
ATOM 685 N N . THR A 1 89 ? -6.452 -7.775 25.366 1.00 78.88 89 THR A N 1
ATOM 686 C CA . THR A 1 89 ? -7.539 -6.796 25.465 1.00 78.88 89 THR A CA 1
ATOM 687 C C . THR A 1 89 ? -7.252 -5.581 24.602 1.00 78.88 89 THR A C 1
ATOM 689 O O . THR A 1 89 ? -6.101 -5.189 24.459 1.00 78.88 89 THR A O 1
ATOM 692 N N . THR A 1 90 ? -8.287 -4.913 24.108 1.00 80.00 90 THR A N 1
ATOM 693 C CA . THR A 1 90 ? -8.132 -3.635 23.410 1.00 80.00 90 THR A CA 1
ATOM 694 C C . THR A 1 90 ? -8.428 -2.478 24.356 1.00 80.00 90 THR A C 1
ATOM 696 O O . THR A 1 90 ? -9.470 -2.476 25.012 1.00 80.00 90 THR A O 1
ATOM 699 N N . VAL A 1 91 ? -7.527 -1.500 24.424 1.00 88.50 91 VAL A N 1
ATOM 700 C CA . VAL A 1 91 ? -7.638 -0.342 25.317 1.00 88.50 91 VAL A CA 1
ATOM 701 C C . VAL A 1 91 ? -7.778 0.939 24.484 1.00 88.50 91 VAL A C 1
ATOM 703 O O . VAL A 1 91 ? -6.929 1.194 23.628 1.00 88.50 91 VAL A O 1
ATOM 706 N N . PRO A 1 92 ? -8.843 1.737 24.680 1.00 89.69 92 PRO A N 1
ATOM 707 C CA . PRO A 1 92 ? -9.014 3.012 23.993 1.00 89.69 92 PRO A CA 1
ATOM 708 C C . PRO A 1 92 ? -8.048 4.083 24.508 1.00 89.69 92 PRO A C 1
ATOM 710 O O . PRO A 1 92 ? -7.778 4.171 25.708 1.00 89.69 92 PRO A O 1
ATOM 713 N N . GLY A 1 93 ? -7.599 4.948 23.604 1.00 92.31 93 GLY A N 1
ATOM 714 C CA . GLY A 1 93 ? -6.827 6.137 23.938 1.00 92.31 93 GLY A CA 1
ATOM 715 C C . GLY A 1 93 ? -6.921 7.217 22.866 1.00 92.31 93 GLY A C 1
ATOM 716 O O . GLY A 1 93 ? -7.554 7.040 21.829 1.00 92.31 93 GLY A O 1
ATOM 717 N N . THR A 1 94 ? -6.313 8.363 23.144 1.00 94.00 94 THR A N 1
ATOM 718 C CA . THR A 1 94 ? -6.216 9.510 22.240 1.00 94.00 94 THR A CA 1
ATOM 719 C C . THR A 1 94 ? -4.763 9.723 21.854 1.00 94.00 94 THR A C 1
ATOM 721 O O . THR A 1 94 ? -3.902 9.808 22.730 1.00 94.00 94 THR A O 1
ATOM 724 N N . VAL A 1 95 ? -4.481 9.839 20.561 1.00 92.00 95 VAL A N 1
ATOM 725 C CA . VAL A 1 95 ? -3.141 10.159 20.066 1.00 92.00 95 VAL A CA 1
ATOM 726 C C . VAL A 1 95 ? -2.790 11.586 20.464 1.00 92.00 95 VAL A C 1
ATOM 728 O O . VAL A 1 95 ? -3.548 12.519 20.204 1.00 92.00 95 VAL A O 1
ATOM 731 N N . ILE A 1 96 ? -1.644 11.766 21.112 1.00 95.00 96 ILE A N 1
ATOM 732 C CA . ILE A 1 96 ? -1.142 13.080 21.528 1.00 95.00 96 ILE A CA 1
ATOM 73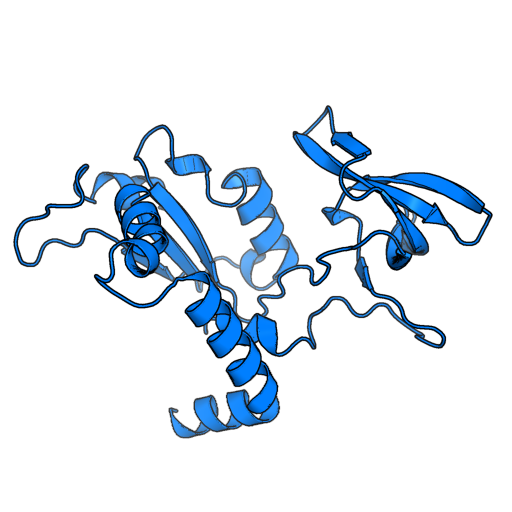3 C C . ILE A 1 96 ? 0.161 13.473 20.821 1.00 95.00 96 ILE A C 1
ATOM 735 O O . ILE A 1 96 ? 0.450 14.668 20.748 1.00 95.00 96 ILE A O 1
ATOM 739 N N . ALA A 1 97 ? 0.886 12.515 20.231 1.00 91.12 97 ALA A N 1
ATOM 740 C CA . ALA A 1 97 ? 2.006 12.773 19.324 1.00 91.12 97 ALA A CA 1
ATOM 741 C C . ALA A 1 97 ? 2.144 11.673 18.253 1.00 91.12 97 ALA A C 1
ATOM 743 O O . ALA A 1 97 ? 2.025 10.490 18.561 1.00 91.12 97 ALA A O 1
ATOM 744 N N . GLU A 1 98 ? 2.426 12.073 17.011 1.00 82.88 98 GLU A N 1
ATOM 745 C CA . GLU A 1 98 ? 2.537 11.187 15.831 1.00 82.88 98 GLU A CA 1
ATOM 746 C C . GLU A 1 98 ? 3.966 10.673 15.583 1.00 82.88 98 GLU A C 1
ATOM 748 O O . GLU A 1 98 ? 4.160 9.666 14.912 1.00 82.88 98 GLU A O 1
ATOM 753 N N . ASP A 1 99 ? 4.967 11.369 16.124 1.00 83.75 99 ASP A N 1
ATOM 754 C CA . ASP A 1 99 ? 6.390 11.033 16.007 1.00 83.75 99 ASP A CA 1
ATOM 755 C C . ASP A 1 99 ? 7.036 11.171 17.388 1.00 83.75 99 ASP A C 1
ATOM 757 O O . ASP A 1 99 ? 7.661 12.177 17.734 1.00 83.75 99 ASP A O 1
ATOM 761 N N . ALA A 1 100 ? 6.775 10.177 18.232 1.00 88.62 100 ALA A N 1
ATOM 762 C CA . ALA A 1 100 ? 7.225 10.144 19.617 1.00 88.62 100 ALA A CA 1
ATOM 763 C C . ALA A 1 100 ? 8.541 9.362 19.789 1.00 88.62 100 ALA A C 1
ATOM 765 O O . ALA A 1 100 ? 8.996 9.118 20.910 1.00 88.62 100 ALA A O 1
ATOM 766 N N . GLY A 1 101 ? 9.177 8.994 18.674 1.00 85.75 101 GLY A N 1
ATOM 767 C CA . GLY A 1 101 ? 10.460 8.313 18.629 1.00 85.75 101 GLY A CA 1
ATOM 768 C C . GLY A 1 101 ? 10.417 7.019 17.830 1.00 85.75 101 GLY A C 1
ATOM 769 O O . GLY A 1 101 ? 9.473 6.725 17.105 1.00 85.75 101 GLY A O 1
ATOM 770 N N . ILE A 1 102 ? 11.485 6.242 17.972 1.00 76.88 102 ILE A N 1
ATOM 771 C CA . ILE A 1 102 ? 11.686 4.988 17.254 1.00 76.88 102 ILE A CA 1
ATOM 772 C C . ILE A 1 102 ? 11.944 3.886 18.274 1.00 76.88 102 ILE A C 1
ATOM 774 O O . ILE A 1 102 ? 12.726 4.071 19.214 1.00 76.88 102 ILE A O 1
ATOM 778 N N . ASN A 1 103 ? 11.296 2.741 18.091 1.00 78.94 103 ASN A N 1
ATOM 779 C CA . ASN A 1 103 ? 11.515 1.581 18.925 1.00 78.94 103 ASN A CA 1
ATOM 780 C C . ASN A 1 103 ? 12.955 1.064 18.746 1.00 78.94 103 ASN A C 1
ATOM 782 O O . ASN A 1 103 ? 13.388 0.810 17.622 1.00 78.94 103 ASN A O 1
ATOM 786 N N . PRO A 1 104 ? 13.725 0.898 19.834 1.00 74.12 104 PRO A N 1
ATOM 787 C CA . PRO A 1 104 ? 15.131 0.519 19.740 1.00 74.12 104 PRO A CA 1
ATOM 788 C C . PRO A 1 104 ? 15.365 -0.939 19.314 1.00 74.12 104 PRO A C 1
ATOM 790 O O . PRO A 1 104 ? 16.502 -1.275 18.984 1.00 74.12 104 PRO A O 1
ATOM 793 N N . GLU A 1 105 ? 14.351 -1.807 19.366 1.00 73.19 105 GLU A N 1
ATOM 794 C CA . GLU A 1 105 ? 14.493 -3.233 19.044 1.00 73.19 105 GLU A CA 1
ATOM 795 C C . GLU A 1 105 ? 14.356 -3.516 17.545 1.00 73.19 105 GLU A C 1
ATOM 797 O O . GLU A 1 105 ? 15.122 -4.315 17.008 1.00 73.19 105 GLU A O 1
ATOM 802 N N . ASP A 1 106 ? 13.423 -2.848 16.871 1.00 71.31 106 ASP A N 1
ATOM 803 C CA . ASP A 1 106 ? 13.065 -3.115 15.469 1.00 71.31 106 ASP A CA 1
ATOM 804 C C . ASP A 1 106 ? 12.981 -1.862 14.591 1.00 71.31 106 ASP A C 1
ATOM 806 O O . ASP A 1 106 ? 12.762 -1.971 13.388 1.00 71.31 106 ASP A O 1
ATOM 810 N N . GLY A 1 107 ? 13.202 -0.671 15.149 1.00 70.50 107 GLY A N 1
ATOM 811 C CA . GLY A 1 107 ? 13.169 0.566 14.378 1.00 70.50 107 GLY A CA 1
ATOM 812 C C . GLY A 1 107 ? 11.760 1.064 14.051 1.00 70.50 107 GLY A C 1
ATOM 813 O O . GLY A 1 107 ? 11.624 1.986 13.247 1.00 70.50 107 GLY A O 1
ATOM 814 N N . GLU A 1 108 ? 10.713 0.497 14.658 1.00 69.00 108 GLU A N 1
ATOM 815 C CA . GLU A 1 108 ? 9.339 0.910 14.383 1.00 69.00 108 GLU A CA 1
ATOM 816 C C . GLU A 1 108 ? 9.048 2.320 14.936 1.00 69.00 108 GLU A C 1
ATOM 818 O O . GLU A 1 108 ? 9.380 2.604 16.093 1.00 69.00 108 GLU A O 1
ATOM 823 N N . PRO A 1 109 ? 8.401 3.211 14.164 1.00 73.19 109 PRO A N 1
ATOM 824 C CA . PRO A 1 109 ? 7.921 4.488 14.676 1.00 73.19 109 PRO A CA 1
ATOM 825 C C . PRO A 1 109 ? 6.957 4.306 15.855 1.00 73.19 109 PRO A C 1
ATOM 827 O O . PRO A 1 109 ? 6.055 3.464 15.831 1.00 73.19 109 PRO A O 1
ATOM 830 N N . LEU A 1 110 ? 7.149 5.120 16.888 1.00 85.00 110 LEU A N 1
ATOM 831 C CA . LEU A 1 110 ? 6.304 5.159 18.072 1.00 85.00 110 LEU A CA 1
ATOM 832 C C . LEU A 1 110 ? 5.417 6.398 18.028 1.00 85.00 110 LEU A C 1
ATOM 834 O O . LEU A 1 110 ? 5.884 7.502 17.745 1.00 85.00 110 LEU A O 1
ATOM 838 N N . ILE A 1 111 ? 4.155 6.214 18.392 1.00 89.69 111 ILE A N 1
ATOM 839 C CA . ILE A 1 111 ? 3.227 7.306 18.673 1.00 89.69 111 ILE A CA 1
ATOM 840 C C . ILE A 1 111 ? 3.020 7.421 20.179 1.00 89.69 111 ILE A C 1
ATOM 842 O O . ILE A 1 111 ? 3.161 6.444 20.913 1.00 89.69 111 ILE A O 1
ATOM 846 N N . GLU A 1 112 ? 2.665 8.604 20.658 1.00 94.81 112 GLU A N 1
ATOM 847 C CA . GLU A 1 112 ? 2.287 8.795 22.054 1.00 94.81 112 GLU A CA 1
ATOM 848 C C . GLU A 1 112 ? 0.764 8.801 22.169 1.00 94.81 112 GLU A C 1
ATOM 850 O O . GLU A 1 112 ? 0.080 9.577 21.494 1.00 94.81 112 GLU A O 1
ATOM 855 N N . VAL A 1 113 ? 0.231 7.930 23.025 1.00 94.56 113 VAL A N 1
ATOM 856 C CA . VAL A 1 113 ? -1.208 7.768 23.250 1.00 94.56 113 VAL A CA 1
ATOM 857 C C . VAL A 1 113 ? -1.516 8.002 24.722 1.00 94.56 113 VAL A C 1
ATOM 859 O O . VAL A 1 113 ? -0.919 7.373 25.596 1.00 94.56 113 VAL A O 1
ATOM 862 N N . ARG A 1 114 ? -2.486 8.880 24.990 1.00 96.56 114 ARG A N 1
ATOM 863 C CA . ARG A 1 114 ? -3.107 9.046 26.306 1.00 96.56 114 ARG A CA 1
ATOM 864 C C . ARG A 1 114 ? -4.332 8.147 26.414 1.00 96.56 114 ARG A C 1
ATOM 866 O O . ARG A 1 114 ? -5.315 8.370 25.710 1.00 96.56 114 ARG A O 1
ATOM 873 N N . PHE A 1 115 ? -4.293 7.162 27.294 1.00 94.50 115 PHE A N 1
ATOM 874 C CA . PHE A 1 115 ? -5.391 6.237 27.547 1.00 94.50 115 PHE A CA 1
ATOM 875 C C . PHE A 1 115 ? -6.502 6.876 28.385 1.00 94.50 115 PHE A C 1
ATOM 877 O O . PHE A 1 115 ? -6.318 7.914 29.024 1.00 94.50 115 PHE A O 1
ATOM 884 N N . ASP A 1 116 ? -7.683 6.256 28.371 1.00 91.50 116 ASP A N 1
ATOM 885 C CA . ASP A 1 116 ? -8.879 6.780 29.050 1.00 91.50 116 ASP A CA 1
ATOM 886 C C . ASP A 1 116 ? -8.759 6.807 30.586 1.00 91.50 116 ASP A C 1
ATOM 888 O O . ASP A 1 116 ? -9.489 7.541 31.255 1.00 91.50 116 ASP A O 1
ATOM 892 N N . ASP A 1 117 ? -7.824 6.045 31.157 1.00 90.81 117 ASP A N 1
ATOM 893 C CA . ASP A 1 117 ? -7.450 6.114 32.575 1.00 90.81 117 ASP A CA 1
ATOM 894 C C . ASP A 1 117 ? -6.512 7.293 32.907 1.00 90.81 117 ASP A C 1
ATOM 896 O O . ASP A 1 117 ? -6.268 7.581 34.082 1.00 90.81 117 ASP A O 1
ATOM 900 N N . GLY A 1 118 ? -6.058 8.022 31.886 1.00 90.88 118 GLY A N 1
ATOM 901 C CA . GLY A 1 118 ? -5.189 9.187 31.984 1.00 90.88 118 GLY A CA 1
ATOM 902 C C . GLY A 1 118 ? -3.697 8.876 31.881 1.00 90.88 118 GLY A C 1
ATOM 903 O O . GLY A 1 118 ? -2.907 9.820 31.945 1.00 90.88 118 GLY A O 1
ATOM 904 N N . GLU A 1 119 ? -3.298 7.611 31.728 1.00 94.69 119 GLU A N 1
ATOM 905 C CA . GLU A 1 119 ? -1.894 7.250 31.524 1.00 94.69 119 GLU A CA 1
ATOM 906 C C . GLU A 1 119 ? -1.447 7.531 30.082 1.00 94.69 119 GLU A C 1
ATOM 908 O O . GLU A 1 119 ? -2.229 7.450 29.136 1.00 94.69 119 GLU A O 1
ATOM 913 N N . GLU A 1 120 ? -0.176 7.888 29.904 1.00 95.94 120 GLU A N 1
ATOM 914 C CA . GLU A 1 120 ? 0.426 8.195 28.604 1.00 95.94 120 GLU A CA 1
ATOM 915 C C . GLU A 1 120 ? 1.536 7.185 28.323 1.00 95.94 120 GLU A C 1
ATOM 917 O O . GLU A 1 120 ? 2.442 7.014 29.142 1.00 95.94 120 GLU A O 1
ATOM 922 N N . PHE A 1 121 ? 1.474 6.518 27.169 1.00 93.75 121 PHE A N 1
ATOM 923 C CA . PHE A 1 121 ? 2.507 5.574 26.751 1.00 93.75 121 PHE A CA 1
ATOM 924 C C . PHE A 1 121 ? 2.918 5.782 25.301 1.00 93.75 121 PHE A C 1
ATOM 926 O O . PHE A 1 121 ? 2.132 6.205 24.452 1.00 93.75 121 PHE A O 1
ATOM 933 N N . LEU A 1 122 ? 4.163 5.394 25.027 1.00 91.88 122 LEU A N 1
ATOM 934 C CA . LEU A 1 122 ? 4.641 5.171 23.674 1.00 91.88 122 LEU A CA 1
ATOM 935 C C . LEU A 1 122 ? 4.093 3.842 23.169 1.00 91.88 122 LEU A C 1
ATOM 937 O O . LEU A 1 122 ? 4.303 2.793 23.782 1.00 91.88 122 LEU A O 1
ATOM 941 N N . VAL A 1 123 ? 3.394 3.903 22.048 1.00 88.38 123 VAL A N 1
ATOM 942 C CA . VAL A 1 123 ? 2.697 2.782 21.438 1.00 88.38 123 VAL A CA 1
ATOM 943 C C . VAL A 1 123 ? 3.258 2.572 20.042 1.00 88.38 123 VAL A C 1
ATOM 945 O O . VAL A 1 123 ? 3.469 3.517 19.281 1.00 88.38 123 VAL A O 1
ATOM 948 N N . ARG A 1 124 ? 3.512 1.307 19.715 1.00 83.31 124 ARG A N 1
ATOM 949 C CA . ARG A 1 124 ? 3.867 0.888 18.363 1.00 83.31 124 ARG A CA 1
ATOM 950 C C . ARG A 1 124 ? 2.692 1.112 17.434 1.00 83.31 124 ARG A C 1
ATOM 952 O O . ARG A 1 124 ? 1.561 0.787 17.791 1.00 83.31 124 ARG A O 1
ATOM 959 N N . TYR A 1 125 ? 2.956 1.590 16.230 1.00 75.06 125 TYR A N 1
ATOM 960 C CA . TYR A 1 125 ? 1.902 1.763 15.241 1.00 75.06 125 TYR A CA 1
ATOM 961 C C . TYR A 1 125 ? 1.173 0.436 14.938 1.00 75.06 125 TYR A C 1
ATOM 963 O O . TYR A 1 125 ? -0.052 0.401 14.865 1.00 75.06 125 TYR A O 1
ATOM 971 N N . SER A 1 126 ? 1.908 -0.679 14.894 1.00 71.56 126 SER A N 1
ATOM 972 C CA . SER A 1 126 ? 1.386 -2.050 14.762 1.00 71.56 126 SER A CA 1
ATOM 973 C C . SER A 1 126 ? 0.499 -2.518 15.919 1.00 71.56 126 SER A C 1
ATOM 975 O O . SER A 1 126 ? -0.282 -3.452 15.763 1.00 71.56 126 SER A O 1
ATOM 977 N N . SER A 1 127 ? 0.594 -1.887 17.092 1.00 77.88 127 SER A N 1
ATOM 978 C CA . SER A 1 127 ? -0.294 -2.182 18.219 1.00 77.88 127 SER A CA 1
ATOM 979 C C . SER A 1 127 ? -1.640 -1.470 18.106 1.00 77.88 127 SER A C 1
ATOM 981 O O . SER A 1 127 ? -2.510 -1.707 18.944 1.00 77.88 127 SER A O 1
ATOM 983 N N . ILE A 1 128 ? -1.841 -0.601 17.111 1.00 80.50 128 ILE A N 1
ATOM 984 C CA . ILE A 1 128 ? -3.117 0.075 16.919 1.00 80.50 128 ILE A CA 1
ATOM 985 C C . ILE A 1 128 ? -4.064 -0.819 16.114 1.00 80.50 128 ILE A C 1
ATOM 987 O O . ILE A 1 128 ? -3.850 -1.105 14.942 1.00 80.50 128 ILE A O 1
ATOM 991 N N . MET A 1 129 ? -5.159 -1.214 16.752 1.00 72.94 129 MET A N 1
ATOM 992 C CA . MET A 1 129 ? -6.212 -2.054 16.182 1.00 72.94 129 MET A CA 1
ATOM 993 C C . MET A 1 129 ? -7.181 -1.277 15.281 1.00 72.94 129 MET A C 1
ATOM 995 O O . MET A 1 129 ? -7.924 -1.892 14.527 1.00 72.94 129 MET A O 1
ATOM 999 N N . GLY A 1 130 ? -7.228 0.054 15.382 1.00 74.75 130 GLY A N 1
ATOM 1000 C CA . GLY A 1 130 ? -8.108 0.902 14.572 1.00 74.75 130 GLY A CA 1
ATOM 1001 C C . GLY A 1 130 ? -8.486 2.223 15.244 1.00 74.75 130 GLY A C 1
ATOM 1002 O O . GLY A 1 130 ? -8.148 2.459 16.408 1.00 74.75 130 GLY A O 1
ATOM 1003 N N . SER A 1 131 ? -9.180 3.090 14.503 1.00 75.75 131 SER A N 1
ATOM 1004 C CA . SER A 1 131 ? -9.803 4.299 15.063 1.00 75.75 131 SER A CA 1
ATOM 1005 C C . SER A 1 131 ? -11.035 3.937 15.889 1.00 75.75 131 SER A C 1
ATOM 1007 O O . SER A 1 131 ? -11.656 2.895 15.690 1.00 75.75 131 SER A O 1
ATOM 1009 N N . MET A 1 132 ? -11.410 4.809 16.818 1.00 74.38 132 MET A N 1
ATOM 1010 C CA . MET A 1 132 ? -12.678 4.737 17.536 1.00 74.38 132 MET A CA 1
ATOM 1011 C C . MET A 1 132 ? -13.421 6.068 17.441 1.00 74.38 132 MET A C 1
ATOM 1013 O O . MET A 1 132 ? -12.823 7.132 17.564 1.00 74.38 132 MET A O 1
ATOM 1017 N N . GLN A 1 133 ? -14.740 6.020 17.321 1.00 72.56 133 GLN A N 1
ATOM 1018 C CA . GLN A 1 133 ? -15.641 7.151 17.521 1.00 72.56 133 GLN A CA 1
ATOM 1019 C C . GLN A 1 133 ? -16.436 6.997 18.822 1.00 72.56 133 GLN A C 1
ATOM 1021 O O . GLN A 1 133 ? -16.488 5.936 19.450 1.00 72.56 133 GLN A O 1
ATOM 1026 N N . GLU A 1 134 ? -17.030 8.098 19.282 1.00 63.12 134 GLU A N 1
ATOM 1027 C CA . GLU A 1 134 ? -17.853 8.099 20.489 1.00 63.12 134 GLU A CA 1
ATOM 1028 C C . GLU A 1 134 ? -19.111 7.241 20.268 1.00 63.12 134 GLU A C 1
ATOM 1030 O O . GLU A 1 134 ? -19.984 7.589 19.475 1.00 63.12 134 GLU A O 1
ATOM 1035 N N . GLY A 1 135 ? -19.194 6.110 20.976 1.00 63.66 135 GLY A N 1
ATOM 1036 C CA . GLY A 1 135 ? -20.285 5.138 20.846 1.00 63.66 135 GLY A CA 1
ATOM 1037 C C . GLY A 1 135 ? -19.924 3.851 20.097 1.00 63.66 135 GLY A C 1
ATOM 1038 O O . GLY A 1 135 ? -20.768 2.958 20.036 1.00 63.66 135 GLY A O 1
ATOM 1039 N N . ASP A 1 136 ? -18.698 3.722 19.584 1.00 64.69 136 ASP A N 1
ATOM 1040 C CA . ASP A 1 136 ? -18.244 2.489 18.940 1.00 64.69 136 ASP A CA 1
ATOM 1041 C C . ASP A 1 136 ? -18.115 1.334 19.946 1.00 64.69 136 ASP A C 1
ATOM 1043 O O . ASP A 1 136 ? -17.483 1.455 20.996 1.00 64.69 136 ASP A O 1
ATOM 1047 N N . GLU A 1 137 ? -18.693 0.176 19.609 1.00 62.66 137 GLU A N 1
ATOM 1048 C CA . GLU A 1 137 ? -18.520 -1.067 20.379 1.00 62.66 137 GLU A CA 1
ATOM 1049 C C . GLU A 1 137 ? -17.206 -1.792 20.033 1.00 62.66 137 GLU A C 1
ATOM 1051 O O . GLU A 1 137 ? -16.747 -2.646 20.795 1.00 62.66 137 GLU A O 1
ATOM 1056 N N . ARG A 1 138 ? -16.615 -1.487 18.867 1.00 64.62 138 ARG A N 1
ATOM 1057 C CA . ARG A 1 138 ? -15.366 -2.064 18.345 1.00 64.62 138 ARG A CA 1
ATOM 1058 C C . ARG A 1 138 ? -14.617 -1.027 17.503 1.00 64.62 138 ARG A C 1
ATOM 1060 O O . ARG A 1 138 ? -15.283 -0.228 16.852 1.00 64.62 138 ARG A O 1
ATOM 1067 N N . PRO A 1 139 ? -13.274 -1.064 17.465 1.00 65.88 139 PRO A N 1
ATOM 1068 C CA . PRO A 1 139 ? -12.508 -0.186 16.592 1.00 65.88 139 PRO A CA 1
ATOM 1069 C C . PRO A 1 139 ? -12.815 -0.391 15.114 1.00 65.88 139 PRO A C 1
ATOM 1071 O O . PRO A 1 139 ? -12.989 -1.520 14.655 1.00 65.88 139 PRO A O 1
ATOM 1074 N N . ASN A 1 140 ? -12.807 0.715 14.378 1.00 65.19 140 ASN A N 1
ATOM 1075 C CA . ASN A 1 140 ? -12.718 0.725 12.932 1.00 65.19 140 ASN A CA 1
ATOM 1076 C C . ASN A 1 140 ? -11.249 0.544 12.529 1.00 65.19 140 ASN A C 1
ATOM 1078 O O . ASN A 1 140 ? -10.452 1.483 12.546 1.00 65.19 140 ASN A O 1
ATOM 1082 N N . ASP A 1 141 ? -10.905 -0.680 12.159 1.00 58.03 141 ASP A N 1
ATOM 1083 C CA . ASP A 1 141 ? -9.598 -1.108 11.645 1.00 58.03 141 ASP A CA 1
ATOM 1084 C C . ASP A 1 141 ? -9.292 -0.592 10.219 1.00 58.03 141 ASP A C 1
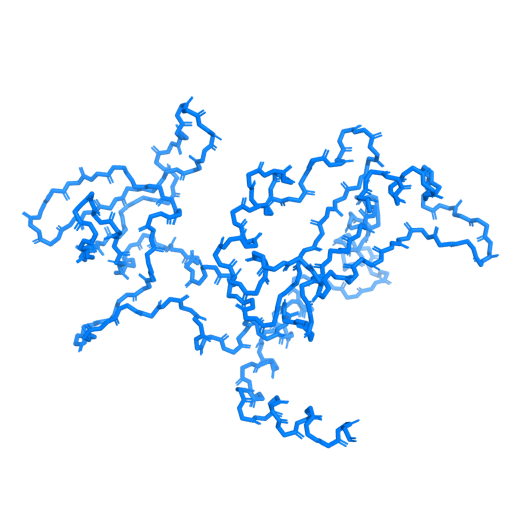ATOM 1086 O O . ASP A 1 141 ? -8.315 -1.004 9.589 1.00 58.03 141 ASP A O 1
ATOM 1090 N N . GLY A 1 142 ? -10.135 0.292 9.671 1.00 57.97 142 GLY A N 1
ATOM 1091 C CA . GLY A 1 142 ? -10.017 0.803 8.307 1.00 57.97 142 GLY A CA 1
ATOM 1092 C C . GLY A 1 142 ? -10.420 -0.216 7.237 1.00 57.97 142 GLY A C 1
ATOM 1093 O O . GLY A 1 142 ? -10.406 0.112 6.048 1.00 57.97 142 GLY A O 1
ATOM 1094 N N . SER A 1 143 ? -10.843 -1.431 7.615 1.00 56.38 143 SER A N 1
ATOM 1095 C CA . SER A 1 143 ? -11.256 -2.474 6.665 1.00 56.38 143 SER A CA 1
ATOM 1096 C C . SER A 1 143 ? -12.485 -2.072 5.844 1.00 56.38 143 SER A C 1
ATOM 1098 O O . SER A 1 143 ? -12.651 -2.555 4.718 1.00 56.38 143 SER A O 1
ATOM 1100 N N . SER A 1 144 ? -13.303 -1.153 6.378 1.00 57.59 144 SER A N 1
ATOM 1101 C CA . SER A 1 144 ? -14.443 -0.522 5.709 1.00 57.59 144 SER A CA 1
ATOM 1102 C C . SER A 1 144 ? -14.115 0.827 5.055 1.00 57.59 144 SER A C 1
ATOM 1104 O O . SER A 1 144 ? -15.035 1.521 4.621 1.00 57.59 144 SER A O 1
ATOM 1106 N N . ASP A 1 145 ? -12.847 1.236 4.988 1.00 70.62 145 ASP A N 1
ATOM 1107 C CA . ASP A 1 145 ? -12.459 2.390 4.184 1.00 70.62 145 ASP A CA 1
ATOM 1108 C C . ASP A 1 145 ? -12.319 1.962 2.722 1.00 70.62 145 ASP A C 1
ATOM 1110 O O . ASP A 1 145 ? -11.382 1.273 2.313 1.00 70.62 145 ASP A O 1
ATOM 1114 N N . SER A 1 146 ? -13.282 2.381 1.913 1.00 77.25 146 SER A N 1
ATOM 1115 C CA . SER A 1 146 ? -13.296 2.167 0.470 1.00 77.25 146 SER A CA 1
ATOM 1116 C C . SER A 1 146 ? -12.080 2.761 -0.248 1.00 77.25 146 SER A C 1
ATOM 1118 O O . SER A 1 146 ? -11.751 2.291 -1.334 1.00 77.25 146 SER A O 1
ATOM 1120 N N . ALA A 1 147 ? -11.358 3.725 0.337 1.00 72.56 147 ALA A N 1
ATOM 1121 C CA . ALA A 1 147 ? -10.097 4.202 -0.226 1.00 72.56 147 ALA A CA 1
ATOM 1122 C C . ALA A 1 147 ? -9.053 3.076 -0.332 1.00 72.56 147 ALA A C 1
ATOM 1124 O O . ALA A 1 147 ? -8.282 3.051 -1.289 1.00 72.56 147 ALA A O 1
ATOM 1125 N N . ASN A 1 148 ? -9.088 2.077 0.560 1.00 77.62 148 ASN A N 1
ATOM 1126 C CA . ASN A 1 148 ? -8.195 0.916 0.508 1.00 77.62 148 ASN A CA 1
ATOM 1127 C C . ASN A 1 148 ? -8.407 0.032 -0.732 1.00 77.62 148 ASN A C 1
ATOM 1129 O O . ASN A 1 148 ? -7.520 -0.747 -1.089 1.00 77.62 148 ASN A O 1
ATOM 1133 N N . LEU A 1 149 ? -9.541 0.163 -1.436 1.00 84.75 149 LEU A N 1
ATOM 1134 C CA . LEU A 1 149 ? -9.806 -0.580 -2.673 1.00 84.75 149 LEU A CA 1
ATOM 1135 C C . LEU A 1 149 ? -8.744 -0.318 -3.755 1.00 84.75 149 LEU A C 1
ATOM 1137 O O . LEU A 1 149 ? -8.506 -1.197 -4.581 1.00 84.75 149 LEU A O 1
ATOM 1141 N N . VAL A 1 150 ? -8.069 0.841 -3.737 1.00 84.44 150 VAL A N 1
ATOM 1142 C CA . VAL A 1 150 ? -6.996 1.171 -4.699 1.00 84.44 150 VAL A CA 1
ATOM 1143 C C . VAL A 1 150 ? -5.751 0.291 -4.540 1.00 84.44 150 VAL A C 1
ATOM 1145 O O . VAL A 1 150 ? -4.961 0.175 -5.476 1.00 84.44 150 VAL A O 1
ATOM 1148 N N . SER A 1 151 ? -5.599 -0.346 -3.377 1.00 86.00 151 SER A N 1
ATOM 1149 C CA . SER A 1 151 ? -4.470 -1.211 -3.019 1.00 86.00 151 SER A CA 1
ATOM 1150 C C . SER A 1 151 ? -4.871 -2.688 -2.909 1.00 86.00 151 SER A C 1
ATOM 1152 O O . SER A 1 151 ? -4.064 -3.533 -2.507 1.00 86.00 151 SER A O 1
ATOM 1154 N N . ARG A 1 152 ? -6.106 -3.039 -3.294 1.00 88.88 152 ARG A N 1
ATOM 1155 C CA . ARG A 1 152 ? -6.563 -4.432 -3.320 1.00 88.88 152 ARG A CA 1
ATOM 1156 C C . ARG A 1 152 ? -6.237 -5.119 -4.641 1.00 88.88 152 ARG A C 1
ATOM 1158 O O . ARG A 1 152 ? -6.298 -4.528 -5.715 1.00 88.88 152 ARG A O 1
ATOM 1165 N N . ALA A 1 153 ? -5.924 -6.408 -4.555 1.00 90.19 153 ALA A N 1
ATOM 1166 C CA . ALA A 1 153 ? -5.717 -7.285 -5.705 1.00 90.19 153 ALA A CA 1
ATOM 1167 C C . ALA A 1 153 ? -6.365 -8.656 -5.448 1.00 90.19 153 ALA A C 1
ATOM 1169 O O . ALA A 1 153 ? -6.461 -9.060 -4.293 1.00 90.19 153 ALA A O 1
ATOM 1170 N N . PRO A 1 154 ? -6.756 -9.429 -6.482 1.00 89.06 154 PRO A N 1
ATOM 1171 C CA . PRO A 1 154 ? -7.439 -10.719 -6.295 1.00 89.06 154 PRO A CA 1
ATOM 1172 C C . PRO A 1 154 ? -6.645 -11.764 -5.500 1.00 89.06 154 PRO A C 1
ATOM 1174 O O . PRO A 1 154 ? -7.210 -12.745 -5.019 1.00 89.06 154 PRO A O 1
ATOM 1177 N N . ARG A 1 155 ? -5.323 -11.593 -5.407 1.00 93.12 155 ARG A N 1
ATOM 1178 C CA . ARG A 1 155 ? -4.384 -12.446 -4.672 1.00 93.12 155 ARG A CA 1
ATOM 1179 C C . ARG A 1 155 ? -3.269 -11.577 -4.077 1.00 93.12 155 ARG A C 1
ATOM 1181 O O . ARG A 1 155 ? -2.987 -10.523 -4.656 1.00 93.12 155 ARG A O 1
ATOM 1188 N N . PRO A 1 156 ? -2.606 -12.019 -2.990 1.00 95.38 156 PRO A N 1
ATOM 1189 C CA . PRO A 1 156 ? -1.413 -11.351 -2.475 1.00 95.38 156 PRO A CA 1
ATOM 1190 C C . PRO A 1 156 ? -0.406 -11.139 -3.604 1.00 95.38 156 PRO A C 1
ATOM 1192 O O . PRO A 1 156 ? -0.120 -12.070 -4.361 1.00 95.38 156 PRO A O 1
ATOM 1195 N N . THR A 1 157 ? 0.067 -9.909 -3.767 1.00 96.12 157 THR A N 1
ATOM 1196 C CA . THR A 1 157 ? 0.848 -9.499 -4.934 1.00 96.12 157 THR A CA 1
ATOM 1197 C C . THR A 1 157 ? 1.949 -8.527 -4.532 1.00 96.12 157 THR A C 1
ATOM 1199 O O . THR A 1 157 ? 1.704 -7.592 -3.775 1.00 96.12 157 THR A O 1
ATOM 1202 N N . LEU A 1 158 ? 3.149 -8.721 -5.078 1.00 96.44 158 LEU A N 1
ATOM 1203 C CA . LEU A 1 158 ? 4.288 -7.815 -4.930 1.00 96.44 158 LEU A CA 1
ATOM 1204 C C . LEU A 1 158 ? 4.688 -7.270 -6.305 1.00 96.44 158 LEU A C 1
ATOM 1206 O O . LEU A 1 158 ? 4.827 -8.035 -7.255 1.00 96.44 158 LEU A O 1
ATOM 1210 N N . HIS A 1 159 ? 4.895 -5.964 -6.422 1.00 95.75 159 HIS A N 1
ATOM 1211 C CA . HIS A 1 159 ? 5.312 -5.291 -7.649 1.00 95.75 159 HIS A CA 1
ATOM 1212 C C . HIS A 1 159 ? 6.665 -4.624 -7.421 1.00 95.75 159 HIS A C 1
ATOM 1214 O O . HIS A 1 159 ? 6.803 -3.768 -6.552 1.00 95.75 159 HIS A O 1
ATOM 1220 N N . LEU A 1 160 ? 7.668 -5.024 -8.196 1.00 95.75 160 LEU A N 1
ATOM 1221 C CA . LEU A 1 160 ? 9.007 -4.454 -8.129 1.00 95.75 160 LEU A CA 1
ATOM 1222 C C . LEU A 1 160 ? 9.077 -3.300 -9.123 1.00 95.75 160 LEU A C 1
ATOM 1224 O O . LEU A 1 160 ? 8.933 -3.507 -10.331 1.00 95.75 160 LEU A O 1
ATOM 1228 N N . LEU A 1 161 ? 9.290 -2.096 -8.604 1.00 92.69 161 LEU A N 1
ATOM 1229 C CA . LEU A 1 161 ? 9.356 -0.856 -9.369 1.00 92.69 161 LEU A CA 1
ATOM 1230 C C . LEU A 1 161 ? 10.722 -0.205 -9.187 1.00 92.69 161 LEU A C 1
ATOM 1232 O O . LEU A 1 161 ? 11.264 -0.180 -8.084 1.00 92.69 161 LEU A O 1
ATOM 1236 N N . ARG A 1 162 ? 11.274 0.367 -10.257 1.00 92.19 162 ARG A N 1
ATOM 1237 C CA . ARG A 1 162 ? 12.508 1.151 -10.167 1.00 92.19 162 ARG A CA 1
ATOM 1238 C C . ARG A 1 162 ? 12.236 2.459 -9.437 1.00 92.19 162 ARG A C 1
ATOM 1240 O O . ARG A 1 162 ? 11.282 3.161 -9.763 1.00 92.19 162 ARG A O 1
ATOM 1247 N N . ILE A 1 163 ? 13.110 2.814 -8.500 1.00 89.94 163 ILE A N 1
ATOM 1248 C CA . ILE A 1 163 ? 13.011 4.095 -7.786 1.00 89.94 163 ILE A CA 1
ATOM 1249 C C . ILE A 1 163 ? 13.128 5.255 -8.770 1.00 89.94 163 ILE A C 1
ATOM 1251 O O . ILE A 1 163 ? 12.338 6.184 -8.708 1.00 89.94 163 ILE A O 1
ATOM 1255 N N . GLU A 1 164 ? 14.015 5.143 -9.760 1.00 89.44 164 GLU A N 1
ATOM 1256 C CA . GLU A 1 164 ? 14.150 6.147 -10.820 1.00 89.44 164 GLU A CA 1
ATOM 1257 C C . GLU A 1 164 ? 12.837 6.391 -11.594 1.00 89.44 164 GLU A C 1
ATOM 1259 O O . GLU A 1 164 ? 12.563 7.521 -12.001 1.00 89.44 164 GLU A O 1
ATOM 1264 N N . ASP A 1 165 ? 12.008 5.358 -11.797 1.00 88.50 165 ASP A N 1
ATOM 1265 C CA . ASP A 1 165 ? 10.695 5.510 -12.437 1.00 88.50 165 ASP A CA 1
ATOM 1266 C C . ASP A 1 165 ? 9.671 6.149 -11.496 1.00 88.50 165 ASP A C 1
ATOM 1268 O O . ASP A 1 165 ? 8.873 6.980 -11.937 1.00 88.50 165 ASP A O 1
ATOM 1272 N N . LEU A 1 166 ? 9.716 5.809 -10.205 1.00 85.75 166 LEU A N 1
ATOM 1273 C CA . LEU A 1 166 ? 8.883 6.440 -9.181 1.00 85.75 166 LEU A CA 1
ATOM 1274 C C . LEU A 1 166 ? 9.216 7.930 -9.031 1.00 85.75 166 LEU A C 1
ATOM 1276 O O . LEU A 1 166 ? 8.308 8.760 -9.040 1.00 85.75 166 LEU A O 1
ATOM 1280 N N . ASP A 1 167 ? 10.499 8.283 -8.988 1.00 85.19 167 ASP A N 1
ATOM 1281 C CA . ASP A 1 167 ? 10.975 9.666 -8.914 1.00 85.19 167 ASP A CA 1
ATOM 1282 C C . ASP A 1 167 ? 10.558 10.457 -10.156 1.00 85.19 167 ASP A C 1
ATOM 1284 O O . ASP A 1 167 ? 10.062 11.585 -10.062 1.00 85.19 167 ASP A O 1
ATOM 1288 N N . ARG A 1 168 ? 10.701 9.853 -11.346 1.00 85.75 168 ARG A N 1
ATOM 1289 C CA . ARG A 1 168 ? 10.251 10.469 -12.600 1.00 85.75 168 ARG A CA 1
ATOM 1290 C C . ARG A 1 168 ? 8.742 10.693 -12.599 1.00 85.75 168 ARG A C 1
ATOM 1292 O O . ARG A 1 168 ? 8.296 11.745 -13.057 1.00 85.75 168 ARG A O 1
ATOM 1299 N N . ALA A 1 169 ? 7.967 9.729 -12.103 1.00 85.00 169 ALA A N 1
ATOM 1300 C CA . ALA A 1 169 ? 6.522 9.863 -11.974 1.00 85.00 169 ALA A CA 1
ATOM 1301 C C . ALA A 1 169 ? 6.159 10.999 -11.007 1.00 85.00 169 ALA A C 1
ATOM 1303 O O . ALA A 1 169 ? 5.381 11.872 -11.385 1.00 85.00 169 ALA A O 1
ATOM 1304 N N . GLY A 1 170 ? 6.777 11.055 -9.823 1.00 83.06 170 GLY A N 1
ATOM 1305 C CA . GLY A 1 170 ? 6.574 12.134 -8.848 1.00 83.06 170 GLY A CA 1
ATOM 1306 C C . GLY A 1 170 ? 6.889 13.519 -9.419 1.00 83.06 170 GLY A C 1
ATOM 1307 O O . GLY A 1 170 ? 6.131 14.470 -9.235 1.00 83.06 170 GLY A O 1
ATOM 1308 N N . ALA A 1 171 ? 7.954 13.635 -10.214 1.00 79.19 171 ALA A N 1
ATOM 1309 C CA . ALA A 1 171 ? 8.328 14.890 -10.861 1.00 79.19 171 ALA A CA 1
ATOM 1310 C C . ALA A 1 171 ? 7.460 15.257 -12.084 1.00 79.19 171 ALA A C 1
ATOM 1312 O O . ALA A 1 171 ? 7.507 16.404 -12.540 1.00 79.19 171 ALA A O 1
ATOM 1313 N N . ALA A 1 172 ? 6.667 14.331 -12.639 1.00 82.00 172 ALA A N 1
ATOM 1314 C CA . ALA A 1 172 ? 5.980 14.520 -13.920 1.00 82.00 172 ALA A CA 1
ATOM 1315 C C . ALA A 1 172 ? 5.019 15.719 -13.925 1.00 82.00 172 ALA A C 1
ATOM 1317 O O . ALA A 1 172 ? 4.971 16.457 -14.914 1.00 82.00 172 ALA A O 1
ATOM 1318 N N . GLY A 1 173 ? 4.308 15.945 -12.815 1.00 77.06 173 GLY A N 1
ATOM 1319 C CA . GLY A 1 173 ? 3.411 17.091 -12.648 1.00 77.06 173 GLY A CA 1
ATOM 1320 C C . GLY A 1 173 ? 4.149 18.430 -12.640 1.00 77.06 173 GLY A C 1
ATOM 1321 O O . GLY A 1 173 ? 3.740 19.369 -13.320 1.00 77.06 173 GLY A O 1
ATOM 1322 N N . VAL A 1 174 ? 5.283 18.506 -11.936 1.00 80.56 174 VAL A N 1
ATOM 1323 C CA . VAL A 1 174 ? 6.115 19.722 -11.847 1.00 80.56 174 VAL A CA 1
ATOM 1324 C C . VAL A 1 174 ? 6.782 20.036 -13.188 1.00 80.56 174 VAL A C 1
ATOM 1326 O O . VAL A 1 174 ? 6.915 21.198 -13.569 1.00 80.56 174 VAL A O 1
ATOM 1329 N N . LEU A 1 175 ? 7.174 18.999 -13.929 1.00 82.62 175 LEU A N 1
ATOM 1330 C CA . LEU A 1 175 ? 7.824 19.118 -15.233 1.00 82.62 175 LEU A CA 1
ATOM 1331 C C . LEU A 1 175 ? 6.836 19.326 -16.395 1.00 82.62 175 LEU A C 1
ATOM 1333 O O . LEU A 1 175 ? 7.269 19.500 -17.534 1.00 82.62 175 LEU A O 1
ATOM 1337 N N . GLY A 1 176 ? 5.523 19.292 -16.139 1.00 79.25 176 GLY A N 1
ATOM 1338 C CA . GLY A 1 176 ? 4.488 19.392 -17.175 1.00 79.25 176 GLY A CA 1
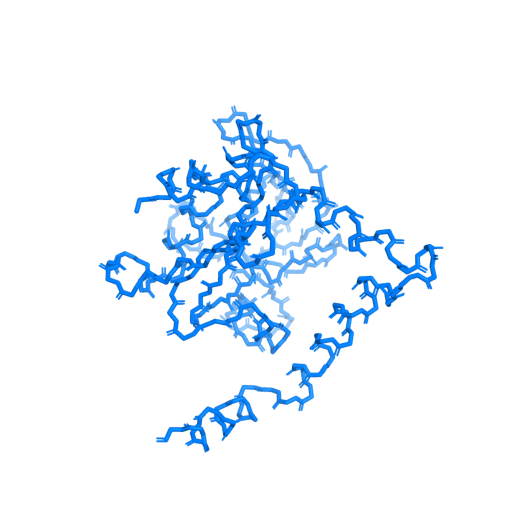ATOM 1339 C C . GLY A 1 176 ? 4.482 18.219 -18.165 1.00 79.25 176 GLY A C 1
ATOM 1340 O O . GLY A 1 176 ? 3.920 18.334 -19.252 1.00 79.25 176 GLY A O 1
ATOM 1341 N N . ALA A 1 177 ? 5.120 17.102 -17.807 1.00 86.12 177 ALA A N 1
ATOM 1342 C CA . ALA A 1 177 ? 5.226 15.897 -18.629 1.00 86.12 177 ALA A CA 1
ATOM 1343 C C . ALA A 1 177 ? 4.086 14.896 -18.365 1.00 86.12 177 ALA A C 1
ATOM 1345 O O . ALA A 1 177 ? 3.935 13.920 -19.098 1.00 86.12 177 ALA A O 1
ATOM 1346 N N . GLY A 1 178 ? 3.281 15.133 -17.327 1.00 85.94 178 GLY A N 1
ATOM 1347 C CA . GLY A 1 178 ? 2.172 14.275 -16.928 1.00 85.94 178 GLY A CA 1
ATOM 1348 C C . GLY A 1 178 ? 1.353 14.884 -15.786 1.00 85.94 178 GLY A C 1
ATOM 1349 O O . GLY A 1 178 ? 1.572 16.041 -15.421 1.00 85.94 178 GLY A O 1
ATOM 1350 N N . PRO A 1 179 ? 0.383 14.136 -15.234 1.00 86.06 179 PRO A N 1
ATOM 1351 C CA . PRO A 1 179 ? -0.356 14.569 -14.054 1.00 86.06 179 PRO A CA 1
ATOM 1352 C C . PRO A 1 179 ? 0.540 14.563 -12.805 1.00 86.06 179 PRO A C 1
ATOM 1354 O O . PRO A 1 179 ? 1.505 13.805 -12.729 1.00 86.06 179 PRO A O 1
ATOM 1357 N N . ALA A 1 180 ? 0.197 15.388 -11.813 1.00 83.94 180 ALA A N 1
ATOM 1358 C CA . ALA A 1 180 ? 0.797 15.301 -10.482 1.00 83.94 180 ALA A CA 1
ATOM 1359 C C . ALA A 1 180 ? 0.350 14.003 -9.793 1.00 83.94 180 ALA A C 1
ATOM 1361 O O . ALA A 1 180 ? -0.838 13.672 -9.829 1.00 83.94 180 ALA A O 1
ATOM 1362 N N . VAL A 1 181 ? 1.289 13.273 -9.187 1.00 78.12 181 VAL A N 1
ATOM 1363 C CA . VAL A 1 181 ? 1.015 11.965 -8.570 1.00 78.12 181 VAL A CA 1
ATOM 1364 C C . VAL A 1 181 ? 0.030 12.104 -7.418 1.00 78.12 181 VAL A C 1
ATOM 1366 O O . VAL A 1 181 ? -0.918 11.330 -7.347 1.00 78.12 181 VAL A O 1
ATOM 1369 N N . GLU A 1 182 ? 0.181 13.129 -6.584 1.00 74.50 182 GLU A N 1
ATOM 1370 C CA . GLU A 1 182 ? -0.699 13.405 -5.447 1.00 74.50 182 GLU A CA 1
ATOM 1371 C C . GLU A 1 182 ? -2.152 13.574 -5.906 1.00 74.50 182 GLU A C 1
ATOM 1373 O O . GLU A 1 182 ? -3.051 12.934 -5.370 1.00 74.50 182 GLU A O 1
ATOM 1378 N N . ALA A 1 183 ? -2.371 14.335 -6.983 1.00 77.31 183 ALA A N 1
ATOM 1379 C CA . ALA A 1 183 ? -3.701 14.532 -7.558 1.00 77.31 183 ALA A CA 1
ATOM 1380 C C . ALA A 1 183 ? -4.282 13.243 -8.169 1.00 77.31 183 ALA A C 1
ATOM 1382 O O . ALA A 1 183 ? -5.497 13.053 -8.201 1.00 77.31 183 ALA A O 1
ATOM 1383 N N . VAL A 1 184 ? -3.432 12.345 -8.686 1.00 83.94 184 VAL A N 1
ATOM 1384 C CA . VAL A 1 184 ? -3.876 11.029 -9.170 1.00 83.94 184 VAL A CA 1
ATOM 1385 C C . VAL A 1 184 ? -4.297 10.142 -8.002 1.00 83.94 184 VAL A C 1
ATOM 1387 O O . VAL A 1 184 ? -5.335 9.491 -8.102 1.00 83.94 184 VAL A O 1
ATOM 1390 N N . LEU A 1 185 ? -3.519 10.119 -6.918 1.00 77.06 185 LEU A N 1
ATOM 1391 C CA . LEU A 1 185 ? -3.823 9.339 -5.719 1.00 77.06 185 LEU A CA 1
ATOM 1392 C C . LEU A 1 185 ? -5.122 9.816 -5.059 1.00 77.06 185 LEU A C 1
ATOM 1394 O O . LEU A 1 185 ? -5.999 8.991 -4.816 1.00 77.06 185 LEU A O 1
ATOM 1398 N N . GLU A 1 186 ? -5.282 11.128 -4.864 1.00 76.94 186 GLU A N 1
ATOM 1399 C CA . GLU A 1 186 ? -6.494 11.743 -4.304 1.00 76.94 186 GLU A CA 1
ATOM 1400 C C . GLU A 1 186 ? -7.732 11.383 -5.132 1.00 76.94 186 GLU A C 1
ATOM 1402 O O . GLU A 1 186 ? -8.673 10.778 -4.622 1.00 76.94 186 GLU A O 1
ATOM 1407 N N . ARG A 1 187 ? -7.688 11.621 -6.448 1.00 86.12 187 ARG A N 1
ATOM 1408 C CA . ARG A 1 187 ? -8.797 11.283 -7.351 1.00 86.12 187 ARG A CA 1
ATOM 1409 C C . ARG A 1 187 ? -9.138 9.791 -7.325 1.00 86.12 187 ARG A C 1
ATOM 1411 O O . ARG A 1 187 ? -10.301 9.417 -7.461 1.00 86.12 187 ARG A O 1
ATOM 1418 N N . ASN A 1 188 ? -8.136 8.917 -7.229 1.00 86.38 188 ASN A N 1
ATOM 1419 C CA . ASN A 1 188 ? -8.371 7.477 -7.172 1.00 86.38 188 ASN A CA 1
ATOM 1420 C C . ASN A 1 188 ? -9.044 7.076 -5.852 1.00 86.38 188 ASN A C 1
ATOM 1422 O O . ASN A 1 188 ? -9.959 6.257 -5.886 1.00 86.38 188 ASN A O 1
ATOM 1426 N N . ALA A 1 189 ? -8.631 7.666 -4.727 1.00 81.12 189 ALA A N 1
ATOM 1427 C CA . ALA A 1 189 ? -9.250 7.447 -3.423 1.00 81.12 189 ALA A CA 1
ATOM 1428 C C . ALA A 1 189 ? -10.699 7.958 -3.390 1.00 81.12 189 ALA A C 1
ATOM 1430 O O . ALA A 1 189 ? -11.595 7.211 -3.003 1.00 81.12 189 ALA A O 1
ATOM 1431 N N . GLU A 1 190 ? -10.957 9.173 -3.887 1.00 83.31 190 GLU A N 1
ATOM 1432 C CA . GLU A 1 190 ? -12.315 9.716 -4.038 1.00 83.31 190 GLU A CA 1
ATOM 1433 C C . GLU A 1 190 ? -13.186 8.790 -4.885 1.00 83.31 190 GLU A C 1
ATOM 1435 O O . GLU A 1 190 ? -14.299 8.432 -4.502 1.00 83.31 190 GLU A O 1
ATOM 1440 N N . ARG A 1 191 ? -12.659 8.334 -6.027 1.00 89.44 191 ARG A N 1
ATOM 1441 C CA . ARG A 1 191 ? -13.403 7.444 -6.914 1.00 89.44 191 ARG A CA 1
ATOM 1442 C C . ARG A 1 191 ? -13.681 6.088 -6.273 1.00 89.44 191 ARG A C 1
ATOM 1444 O O . ARG A 1 191 ? -14.758 5.533 -6.476 1.00 89.44 191 ARG A O 1
ATOM 1451 N N . ALA A 1 192 ? -12.723 5.547 -5.529 1.00 87.06 192 ALA A N 1
ATOM 1452 C CA . ALA A 1 192 ? -12.909 4.317 -4.776 1.00 87.06 192 ALA A CA 1
ATOM 1453 C C . ALA A 1 192 ? -13.984 4.491 -3.692 1.00 87.06 192 ALA A C 1
ATOM 1455 O O . ALA A 1 192 ? -14.828 3.610 -3.538 1.00 87.06 192 ALA A O 1
ATOM 1456 N N . ALA A 1 193 ? -14.026 5.652 -3.033 1.00 82.81 193 ALA A N 1
ATOM 1457 C CA . ALA A 1 193 ? -15.059 5.996 -2.064 1.00 82.81 193 ALA A CA 1
ATOM 1458 C C . ALA A 1 193 ? -16.456 6.148 -2.677 1.00 82.81 193 ALA A C 1
ATOM 1460 O O . ALA A 1 193 ? -17.431 5.656 -2.116 1.00 82.81 193 ALA A O 1
ATOM 1461 N N . GLU A 1 194 ? -16.562 6.761 -3.858 1.00 87.81 194 GLU A N 1
ATOM 1462 C CA . GLU A 1 194 ? -17.826 6.856 -4.599 1.00 87.81 194 GLU A CA 1
ATOM 1463 C C . GLU A 1 194 ? -18.371 5.489 -5.031 1.00 87.81 194 GLU A C 1
ATOM 1465 O O . GLU A 1 194 ? -19.584 5.288 -5.053 1.00 87.81 194 GLU A O 1
ATOM 1470 N N . ILE A 1 195 ? -17.486 4.573 -5.439 1.00 89.81 195 ILE A N 1
ATOM 1471 C CA . ILE A 1 195 ? -17.862 3.217 -5.860 1.00 89.81 195 ILE A CA 1
ATOM 1472 C C . ILE A 1 195 ? -18.239 2.368 -4.637 1.00 89.81 195 ILE A C 1
ATOM 1474 O O . ILE A 1 195 ? -19.216 1.620 -4.691 1.00 89.81 195 ILE A O 1
ATOM 1478 N N . GLY A 1 196 ? -17.484 2.490 -3.541 1.00 86.25 196 GLY A N 1
ATOM 1479 C CA . GLY A 1 196 ? -17.665 1.689 -2.334 1.00 86.25 196 GLY A CA 1
ATOM 1480 C C . GLY A 1 196 ? -17.406 0.192 -2.552 1.00 86.25 196 GLY A C 1
ATOM 1481 O O . GLY A 1 196 ? -17.033 -0.253 -3.639 1.00 86.25 196 GLY A O 1
ATOM 1482 N N . PHE A 1 197 ? -17.600 -0.615 -1.506 1.00 83.38 197 PHE A N 1
ATOM 1483 C CA . PHE A 1 197 ? -17.412 -2.071 -1.597 1.00 83.38 197 PHE A CA 1
ATOM 1484 C C . PHE A 1 197 ? -18.449 -2.743 -2.496 1.00 83.38 197 PHE A C 1
ATOM 1486 O O . PHE A 1 19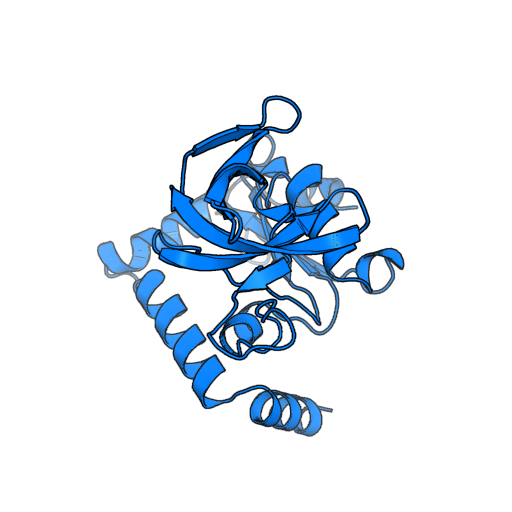7 ? -18.068 -3.536 -3.348 1.00 83.38 197 PHE A O 1
ATOM 1493 N N . GLU A 1 198 ? -19.727 -2.376 -2.360 1.00 86.50 198 GLU A N 1
ATOM 1494 C CA . GLU A 1 198 ? -20.822 -2.928 -3.173 1.00 86.50 198 GLU A CA 1
ATOM 1495 C C . GLU A 1 198 ? -20.589 -2.663 -4.666 1.00 86.50 198 GLU A C 1
ATOM 1497 O O . GLU A 1 198 ? -20.619 -3.581 -5.481 1.00 86.50 198 GLU A O 1
ATOM 1502 N N . GLY A 1 199 ? -20.236 -1.426 -5.034 1.00 87.75 199 GLY A N 1
ATOM 1503 C CA . GLY A 1 199 ? -19.936 -1.101 -6.426 1.00 87.75 199 GLY A CA 1
ATOM 1504 C C . GLY A 1 199 ? -18.685 -1.809 -6.959 1.00 87.75 199 GLY A C 1
ATOM 1505 O O . GLY A 1 199 ? -18.601 -2.076 -8.158 1.00 87.75 199 GLY A O 1
ATOM 1506 N N . MET A 1 200 ? -17.712 -2.127 -6.099 1.00 86.06 200 MET A N 1
ATOM 1507 C CA . MET A 1 200 ? -16.538 -2.909 -6.492 1.00 86.06 200 MET A CA 1
ATOM 1508 C C . MET A 1 200 ? -16.888 -4.387 -6.700 1.00 86.06 200 MET A C 1
ATOM 1510 O O . MET A 1 200 ? -16.449 -4.973 -7.689 1.00 86.06 200 MET A O 1
ATOM 1514 N N . GLU A 1 201 ? -17.699 -4.979 -5.820 1.00 83.81 201 GLU A N 1
ATOM 1515 C CA . GLU A 1 201 ? -18.222 -6.341 -5.989 1.00 83.81 201 GLU A CA 1
ATOM 1516 C C . GLU A 1 201 ? -19.007 -6.466 -7.299 1.00 83.81 201 GLU A C 1
ATOM 1518 O O . GLU A 1 201 ? -18.694 -7.336 -8.112 1.00 83.81 201 GLU A O 1
ATOM 1523 N N . ASP A 1 202 ? -19.905 -5.520 -7.585 1.00 88.81 202 ASP A N 1
ATOM 1524 C CA . ASP A 1 202 ? -20.653 -5.457 -8.845 1.00 88.81 202 ASP A CA 1
ATOM 1525 C C . ASP A 1 202 ? -19.735 -5.429 -10.082 1.00 88.81 202 ASP A C 1
ATOM 1527 O O . ASP A 1 202 ? -20.021 -6.050 -11.112 1.00 88.81 202 ASP A O 1
ATOM 1531 N N . ILE A 1 203 ? -18.624 -4.683 -10.024 1.00 85.62 203 ILE A N 1
ATOM 1532 C CA . ILE A 1 203 ? -17.644 -4.631 -11.119 1.00 85.62 203 ILE A CA 1
ATOM 1533 C C . ILE A 1 203 ? -16.974 -5.995 -11.301 1.00 85.62 203 ILE A C 1
ATOM 1535 O O . ILE A 1 203 ? -16.830 -6.452 -12.439 1.00 85.62 203 ILE A O 1
ATOM 1539 N N . LEU A 1 204 ? -16.568 -6.639 -10.206 1.00 80.88 204 LEU A N 1
ATOM 1540 C CA . LEU A 1 204 ? -15.882 -7.928 -10.236 1.00 80.88 204 LEU A CA 1
ATOM 1541 C C . LEU A 1 204 ? -16.802 -9.046 -10.740 1.00 80.88 204 LEU A C 1
ATOM 1543 O O . LEU A 1 204 ? -16.386 -9.816 -11.606 1.00 80.88 204 LEU A O 1
ATOM 1547 N N . GLU A 1 205 ? -18.056 -9.092 -10.286 1.00 83.88 205 GLU A N 1
ATOM 1548 C CA . GLU A 1 205 ? -19.048 -10.074 -10.736 1.00 83.88 205 GLU A CA 1
ATOM 1549 C C . GLU A 1 205 ? -19.353 -9.955 -12.231 1.00 83.88 205 GLU A C 1
ATOM 1551 O O . GLU A 1 205 ? -19.510 -10.959 -12.919 1.00 83.88 205 GLU A O 1
ATOM 1556 N N . ARG A 1 206 ? -19.386 -8.733 -12.773 1.00 84.19 206 ARG A N 1
ATOM 1557 C CA . ARG A 1 206 ? -19.611 -8.501 -14.210 1.00 84.19 206 ARG A CA 1
ATOM 1558 C C . ARG A 1 206 ? -18.426 -8.886 -15.094 1.00 84.19 206 ARG A C 1
ATOM 1560 O O . ARG A 1 206 ? -18.596 -8.969 -16.312 1.00 84.19 206 ARG A O 1
ATOM 1567 N N . CYS A 1 207 ? -17.237 -9.034 -14.514 1.00 69.88 207 CYS A N 1
ATOM 1568 C CA . CYS A 1 207 ? -16.022 -9.414 -15.231 1.00 69.88 207 CYS A CA 1
ATOM 1569 C C . CYS A 1 207 ? -15.758 -10.932 -15.221 1.00 69.88 207 CYS A C 1
ATOM 1571 O O . CYS A 1 207 ? -14.885 -11.374 -15.972 1.00 69.88 207 CYS A O 1
ATOM 1573 N N . GLY A 1 208 ? -16.467 -11.700 -14.383 1.00 53.50 208 GLY A N 1
ATOM 1574 C CA . GLY A 1 208 ? -16.401 -13.168 -14.300 1.00 53.50 208 GLY A CA 1
ATOM 1575 C C . GLY A 1 208 ? -17.377 -13.877 -15.232 1.00 53.50 208 GLY A C 1
ATOM 1576 O O . GLY A 1 208 ? -17.048 -15.015 -15.638 1.00 53.50 208 GLY A O 1
#

Organism: Polarella glacialis (NCBI:txid89957)